Protein AF-A0A6N2ZBF8-F1 (afdb_monomer)

Nearest PDB structures (foldseek):
  4ht1-assembly1_H  TM=4.538E-01  e=2.612E-01  Oryctolagus cuniculus
  5wi9-assembly2_F  TM=4.588E-01  e=2.916E-01  Homo sapiens
  6qna-assembly3_C  TM=4.205E-01  e=1.983E-01  Bos taurus
  5l6y-assembly1_H  TM=3.831E-01  e=2.095E-01  Homo sapiens
  7k0x-assembly1_C  TM=3.767E-01  e=7.443E-01  Monodelphis domestica

Mean predicted aligned error: 13.23 Å

Sequence (275 aa):
MNKKTVLFALLVTLFLFVILNYKDNKNYKFVQQVNSERLLEAREAKNTIYESIELPSCNMSQEEMYSLFITKDNMNIARNYYNYDNNVVLKNDAIEDINLLFNALKFGYGGYEIFGGDEVFTKVKNNILKEINSHDNLLVKDLENILISNLSFIKDNHFRINENPVFKEKYTYYYNNDHPIIKDGQEYYMNLESKKYKIESINKDKDIGNYIHYTLNKNGLLSYELGILSLENKQLEVLISNNDHKKTISINLEQSNNTVKNASIKEQYWLYKTK

Organism: NCBI:txid29363

pLDDT: mean 81.5, std 16.42, range [27.58, 98.56]

Secondary structure (DSSP, 8-state):
--HHHHHHHHHHHHHHHHHHHTT--HHHHHHHHHHHHHHHHHHHHHHHHHTT---------HHHHHHTSPPHHHHHHHHS----TTPEEPHHHHHHHHHHHHHHHHHH-TTTTTTTHHHHHHHHHHHHHHHHHH-SSEEHHHHHHHHHHHTTT---TT-EETTEES-----EEEEEEEEEEEEETTEEEEEETTEEEEEEEETTBS-GGGGEEEEE-TTS-EEEEEEEEESS--EEEEEEEETTEEEEEEEEPEEP-S----S---S--------

Foldseek 3Di:
DDPVVVVVVVVVVVVVVCVVVVPPPVLVVVVVVVVVVVVVVCVVVCCVPVVQDDQDDPPDDPVLVVVLDQDPVNVVVLVPDDPQQAPWDDLVNLLVVLVSVLVCCNNPPPCQVVLPHPVLSVVLSVQLNVQSVPDPTAGPNNSLVSCLVSVLSPCDQVDDDSNHGSNPQDWFKWWDQVWFWDDDPPWIWTADPNDIWTWCDKPNHRPCVQQWDWDQHPVRGITITGMHTDSDFDWIFTWIDDPHDIDTDTHGIDTDDPDPPPPDPPDDDPDDPDD

Solvent-accessible surface area (backbone atoms only — not comparable to full-atom values): 16445 Å² total; per-residue (Å²): 132,59,69,69,59,55,54,52,53,52,52,52,50,52,50,48,52,49,59,67,61,66,66,75,50,63,61,59,59,47,51,52,48,53,53,52,52,52,51,48,53,51,48,55,52,45,54,63,53,56,76,69,53,77,78,77,83,80,84,68,50,73,66,64,54,52,71,66,51,83,45,74,65,57,52,54,54,68,68,58,82,68,94,51,51,86,40,76,49,56,67,67,59,53,53,51,51,53,53,52,49,54,50,43,37,71,79,67,38,91,57,36,63,81,67,49,29,70,70,46,53,52,53,40,50,53,50,48,55,51,54,59,69,71,43,92,77,40,29,45,46,52,54,52,50,51,50,38,63,63,48,42,81,47,87,37,84,81,47,55,59,93,86,42,53,37,30,78,80,64,70,40,51,28,32,33,81,91,54,51,40,45,75,57,90,94,44,43,28,39,67,55,97,95,39,75,26,39,59,65,24,45,71,82,35,67,69,50,68,78,34,52,41,84,41,66,44,100,85,72,43,81,43,34,25,43,34,44,79,32,80,59,94,50,69,44,42,36,34,32,34,47,92,92,50,72,49,74,45,80,44,70,44,45,75,62,68,95,57,84,74,76,82,70,85,70,84,85,80,96,75,83,84,88,127

Radius of gyration: 28.98 Å; Cα contacts (8 Å, |Δi|>4): 286; chains: 1; bounding box: 86×52×69 Å

Structure (mmCIF, N/CA/C/O backbone):
data_AF-A0A6N2ZBF8-F1
#
_entry.id   AF-A0A6N2ZBF8-F1
#
loop_
_atom_site.group_PDB
_atom_site.id
_atom_site.type_symbol
_atom_site.label_atom_id
_atom_site.label_alt_id
_atom_site.label_comp_id
_atom_site.label_asym_id
_atom_site.label_entity_id
_atom_site.label_seq_id
_atom_site.pdbx_PDB_ins_code
_atom_site.Cartn_x
_atom_site.Cartn_y
_atom_site.Cartn_z
_atom_site.occupancy
_atom_site.B_iso_or_equiv
_atom_site.auth_seq_id
_atom_site.auth_comp_id
_atom_site.auth_asym_id
_atom_site.auth_atom_id
_atom_site.pdbx_PDB_model_num
ATOM 1 N N . MET A 1 1 ? -58.693 -37.134 29.411 1.00 59.62 1 MET A N 1
ATOM 2 C CA . MET A 1 1 ? -57.239 -36.926 29.215 1.00 59.62 1 MET A CA 1
ATOM 3 C C . MET A 1 1 ? -56.562 -36.950 30.582 1.00 59.62 1 MET A C 1
ATOM 5 O O . MET A 1 1 ? -57.030 -36.257 31.477 1.00 59.62 1 MET A O 1
ATOM 9 N N . ASN A 1 2 ? -55.558 -37.804 30.798 1.00 82.12 2 ASN A N 1
ATOM 10 C CA . ASN A 1 2 ? -54.930 -37.977 32.115 1.00 82.12 2 ASN A CA 1
ATOM 11 C C . ASN A 1 2 ? -54.130 -36.710 32.487 1.00 82.12 2 ASN A C 1
ATOM 13 O O . ASN A 1 2 ? -53.373 -36.206 31.659 1.00 82.12 2 ASN A O 1
ATOM 17 N N . LYS A 1 3 ? -54.287 -36.184 33.714 1.00 75.12 3 LYS A N 1
ATOM 18 C CA . LYS A 1 3 ? -53.625 -34.942 34.176 1.00 75.12 3 LYS A CA 1
ATOM 19 C C . LYS A 1 3 ? -52.104 -34.974 33.977 1.00 75.12 3 LYS A C 1
ATOM 21 O O . LYS A 1 3 ? -51.513 -33.952 33.645 1.00 75.12 3 LYS A O 1
ATOM 26 N N . LYS A 1 4 ? -51.481 -36.154 34.100 1.00 76.75 4 LYS A N 1
ATOM 27 C CA . LYS A 1 4 ? -50.043 -36.343 33.838 1.00 76.75 4 LYS A CA 1
ATOM 28 C C . LYS A 1 4 ? -49.671 -36.113 32.368 1.00 76.75 4 LYS A C 1
ATOM 30 O O . LYS A 1 4 ? -48.634 -35.528 32.088 1.00 76.75 4 LYS A O 1
ATOM 35 N N . THR A 1 5 ? -50.535 -36.515 31.438 1.00 79.75 5 THR A N 1
ATOM 36 C CA . THR A 1 5 ? -50.332 -36.330 29.993 1.00 79.75 5 THR A CA 1
ATOM 37 C C . THR A 1 5 ? -50.466 -34.860 29.593 1.00 79.75 5 THR A C 1
ATOM 39 O O . THR A 1 5 ? -49.704 -34.384 28.760 1.00 79.75 5 THR A O 1
ATOM 42 N N . VAL A 1 6 ? -51.382 -34.121 30.230 1.00 84.06 6 VAL A N 1
ATOM 43 C CA . VAL A 1 6 ? -51.545 -32.671 30.013 1.00 84.06 6 VAL A CA 1
ATOM 44 C C . VAL A 1 6 ? -50.328 -31.895 30.521 1.00 84.06 6 VAL A C 1
ATOM 46 O O . VAL A 1 6 ? -49.819 -31.023 29.822 1.00 84.06 6 VAL A O 1
ATOM 49 N N . LEU A 1 7 ? -49.823 -32.243 31.709 1.00 85.06 7 LEU A N 1
ATOM 50 C CA . LEU A 1 7 ? -48.641 -31.603 32.292 1.00 85.06 7 LEU A CA 1
ATOM 51 C C . LEU A 1 7 ? -47.373 -31.873 31.468 1.00 85.06 7 LEU A C 1
ATOM 53 O O . LEU A 1 7 ? -46.577 -30.965 31.244 1.00 85.06 7 LEU A O 1
ATOM 57 N N . PHE A 1 8 ? -47.206 -33.104 30.979 1.00 85.56 8 PHE A N 1
ATOM 58 C CA . PHE A 1 8 ? -46.091 -33.460 30.103 1.00 85.56 8 PHE A CA 1
ATOM 59 C C . PHE A 1 8 ? -46.145 -32.692 28.776 1.00 85.56 8 PHE A C 1
ATOM 61 O O . PHE A 1 8 ? -45.137 -32.134 28.352 1.00 85.56 8 PHE A O 1
ATOM 68 N N . ALA A 1 9 ? -47.327 -32.590 28.158 1.00 86.69 9 ALA A N 1
ATOM 69 C CA . ALA A 1 9 ? -47.504 -31.821 26.929 1.00 86.69 9 ALA A CA 1
ATOM 70 C C . ALA A 1 9 ? -47.163 -30.332 27.119 1.00 86.69 9 ALA A C 1
ATOM 72 O O . ALA A 1 9 ? -46.501 -29.764 26.257 1.00 86.69 9 ALA A O 1
ATOM 73 N N . LEU A 1 10 ? -47.547 -29.731 28.255 1.00 88.12 10 LEU A N 1
ATOM 74 C CA . LEU A 1 10 ? -47.213 -28.343 28.607 1.00 88.12 10 LEU A CA 1
ATOM 75 C C . LEU A 1 10 ? -45.710 -28.116 28.813 1.00 88.12 10 LEU A C 1
ATOM 77 O O . LEU A 1 10 ? -45.176 -27.096 28.384 1.00 88.12 10 LEU A O 1
ATOM 81 N N . LEU A 1 11 ? -45.014 -29.059 29.450 1.00 87.81 11 LEU A N 1
ATOM 82 C CA . LEU A 1 11 ? -43.562 -28.974 29.625 1.00 87.81 11 LEU A CA 1
ATOM 83 C C . LEU A 1 11 ? -42.825 -29.079 28.287 1.00 87.81 11 LEU A C 1
ATOM 85 O O . LEU A 1 11 ? -41.878 -28.332 28.052 1.00 87.81 11 LEU A O 1
ATOM 89 N N . VAL A 1 12 ? -43.281 -29.958 27.392 1.00 87.56 12 VAL A N 1
ATOM 90 C CA . VAL A 1 12 ? -42.693 -30.117 26.055 1.00 87.56 12 VAL A CA 1
ATOM 91 C C . VAL A 1 12 ? -42.930 -28.877 25.192 1.00 87.56 12 VAL A C 1
ATOM 93 O O . VAL A 1 12 ? -41.997 -28.427 24.530 1.00 87.56 12 VAL A O 1
ATOM 96 N N . THR A 1 13 ? -44.122 -28.271 25.217 1.00 86.06 13 THR A N 1
ATOM 97 C CA . THR A 1 13 ? -44.368 -27.013 24.491 1.00 86.06 13 THR A CA 1
ATOM 98 C C . THR A 1 13 ? -43.584 -25.845 25.067 1.00 86.06 13 THR A C 1
ATOM 100 O O . THR A 1 13 ? -43.049 -25.061 24.289 1.00 86.06 13 THR A O 1
ATOM 103 N N . LEU A 1 14 ? -43.442 -25.741 26.392 1.00 84.69 14 LEU A N 1
ATOM 104 C CA . LEU A 1 14 ? -42.604 -24.711 27.012 1.00 84.69 14 LEU A CA 1
ATOM 105 C C . LEU A 1 14 ? -41.127 -24.891 26.628 1.00 84.69 14 LEU A C 1
ATOM 107 O O . LEU A 1 14 ? -40.458 -23.926 26.272 1.00 84.69 14 LEU A O 1
ATOM 111 N N . PHE A 1 15 ? -40.630 -26.128 26.632 1.00 80.19 15 PHE A N 1
ATOM 112 C CA . PHE A 1 15 ? -39.262 -26.451 26.231 1.00 80.19 15 PHE A CA 1
ATOM 113 C C . PHE A 1 15 ? -39.010 -26.165 24.744 1.00 80.19 15 PHE A C 1
ATOM 115 O O . PHE A 1 15 ? -38.006 -25.547 24.397 1.00 80.19 15 PHE A O 1
ATOM 122 N N . LEU A 1 16 ? -39.949 -26.526 23.864 1.00 76.44 16 LEU A N 1
ATOM 123 C CA . LEU A 1 16 ? -39.892 -26.186 22.440 1.00 76.44 16 LEU A CA 1
ATOM 124 C C . LEU A 1 16 ? -39.961 -24.674 22.215 1.00 76.44 16 LEU A C 1
ATOM 126 O O . LEU A 1 16 ? -39.216 -24.155 21.394 1.00 76.44 16 LEU A O 1
ATOM 130 N N . PHE A 1 17 ? -40.794 -23.951 22.965 1.00 76.38 17 PHE A N 1
ATOM 131 C CA . PHE A 1 17 ? -40.867 -22.493 22.898 1.00 76.38 17 PHE A CA 1
ATOM 132 C C . PHE A 1 17 ? -39.548 -21.842 23.334 1.00 76.38 17 PHE A C 1
ATOM 134 O O . PHE A 1 17 ? -39.095 -20.896 22.695 1.00 76.38 17 PHE A O 1
ATOM 141 N N . VAL A 1 18 ? -38.884 -22.374 24.364 1.00 69.69 18 VAL A N 1
ATOM 142 C CA . VAL A 1 18 ? -37.547 -21.923 24.777 1.00 69.69 18 VAL A CA 1
ATOM 143 C C . VAL A 1 18 ? -36.507 -22.226 23.697 1.00 69.69 18 VAL A C 1
ATOM 145 O O . VAL A 1 18 ? -35.764 -21.324 23.336 1.00 69.69 18 VAL A O 1
ATOM 148 N N . ILE A 1 19 ? -36.484 -23.430 23.114 1.00 64.44 19 ILE A N 1
ATOM 149 C CA . ILE A 1 19 ? -35.547 -23.790 22.029 1.00 64.44 19 ILE A CA 1
ATOM 150 C C . ILE A 1 19 ? -35.757 -22.918 20.786 1.00 64.44 19 ILE A C 1
ATOM 152 O O . ILE A 1 19 ? -34.788 -22.463 20.177 1.00 64.44 19 ILE A O 1
ATOM 156 N N . LEU A 1 20 ? -37.012 -22.672 20.407 1.00 58.00 20 LEU A N 1
ATOM 157 C CA . LEU A 1 20 ? -37.353 -21.871 19.233 1.00 58.00 20 LEU A CA 1
ATOM 158 C C . LEU A 1 20 ? -37.009 -20.388 19.438 1.00 58.00 20 LEU A C 1
ATOM 160 O O . LEU A 1 20 ? -36.537 -19.750 18.500 1.00 58.00 20 LEU A O 1
ATOM 164 N N . ASN A 1 21 ? -37.152 -19.859 20.659 1.00 56.44 21 ASN A N 1
ATOM 165 C CA . ASN A 1 21 ? -36.744 -18.490 20.999 1.00 56.44 21 ASN A CA 1
ATOM 166 C C . ASN A 1 21 ? -35.250 -18.350 21.341 1.00 56.44 21 ASN A C 1
ATOM 168 O O . ASN A 1 21 ? -34.714 -17.246 21.294 1.00 56.44 21 ASN A O 1
ATOM 172 N N . TYR A 1 22 ? -34.539 -19.446 21.622 1.00 54.94 22 TYR A N 1
ATOM 173 C CA . TYR A 1 22 ? -33.091 -19.437 21.873 1.00 54.94 22 TYR A CA 1
ATOM 174 C C . TYR A 1 22 ? -32.267 -19.115 20.613 1.00 54.94 22 TYR A C 1
ATOM 176 O O . TYR A 1 22 ? -31.051 -18.947 20.670 1.00 54.94 22 TYR A O 1
ATOM 184 N N . LYS A 1 23 ? -32.921 -18.993 19.453 1.00 50.16 23 LYS A N 1
ATOM 185 C CA . LYS A 1 23 ? -32.281 -18.711 18.169 1.00 50.16 23 LYS A CA 1
ATOM 186 C C . LYS A 1 23 ? -32.226 -17.224 17.809 1.00 50.16 23 LYS A C 1
ATOM 188 O O . LYS A 1 23 ? -32.074 -16.902 16.634 1.00 50.16 23 LYS A O 1
ATOM 193 N N . ASP A 1 24 ? -32.269 -16.315 18.785 1.00 54.50 24 ASP A N 1
ATOM 194 C CA . ASP A 1 24 ? -31.787 -14.945 18.569 1.00 54.50 24 ASP A CA 1
ATOM 195 C C . ASP A 1 24 ? -30.253 -14.931 18.647 1.00 54.50 24 ASP A C 1
ATOM 197 O O . ASP A 1 24 ? -29.634 -14.503 19.624 1.00 54.50 24 ASP A O 1
ATOM 201 N N . ASN A 1 25 ? -29.615 -15.517 17.630 1.00 62.16 25 ASN A N 1
ATOM 202 C CA . ASN A 1 25 ? -28.165 -15.579 17.562 1.00 62.16 25 ASN A CA 1
ATOM 203 C C . ASN A 1 25 ? -27.648 -14.176 17.229 1.00 62.16 25 ASN A C 1
ATOM 205 O O . ASN A 1 25 ? -27.531 -13.812 16.059 1.00 62.16 25 ASN A O 1
ATOM 209 N N . LYS A 1 26 ? -27.352 -13.379 18.262 1.00 64.06 26 LYS A N 1
ATOM 210 C CA . LYS A 1 26 ? -26.789 -12.024 18.133 1.00 64.06 26 LYS A CA 1
ATOM 211 C C . LYS A 1 26 ? -25.606 -11.970 17.158 1.00 64.06 26 LYS A C 1
ATOM 213 O O . LYS A 1 26 ? -25.475 -10.990 16.434 1.00 64.06 26 LYS A O 1
ATOM 218 N N . ASN A 1 27 ? -24.819 -13.045 17.052 1.00 67.44 27 ASN A N 1
ATOM 219 C CA . ASN A 1 27 ? -23.725 -13.132 16.083 1.00 67.44 27 ASN A CA 1
ATOM 220 C C . ASN A 1 27 ? -24.209 -13.176 14.632 1.00 67.44 27 ASN A C 1
ATOM 222 O O . ASN A 1 27 ? -23.569 -12.594 13.771 1.00 67.44 27 ASN A O 1
ATOM 226 N N . TYR A 1 28 ? -25.335 -13.832 14.340 1.00 71.50 28 TYR A N 1
ATOM 227 C CA . TYR A 1 28 ? -25.893 -13.869 12.987 1.00 71.50 28 TYR A CA 1
ATOM 228 C C . TYR A 1 28 ? -26.347 -12.480 12.532 1.00 71.50 28 TYR A C 1
ATOM 230 O O . TYR A 1 28 ? -25.991 -12.048 11.438 1.00 71.50 28 TYR A O 1
ATOM 238 N N . LYS A 1 29 ? -27.076 -11.759 13.397 1.00 75.62 29 LYS A N 1
ATOM 239 C CA . LYS A 1 29 ? -27.465 -10.362 13.144 1.00 75.62 29 LYS A CA 1
ATOM 240 C C . LYS A 1 29 ? -26.234 -9.477 12.953 1.00 75.62 29 LYS A C 1
ATOM 242 O O . LYS A 1 29 ? -26.197 -8.688 12.016 1.00 75.62 29 LYS A O 1
ATOM 247 N N . PHE A 1 30 ? -25.210 -9.664 13.787 1.00 71.31 30 PHE A N 1
ATOM 248 C CA . PHE A 1 30 ? -23.973 -8.903 13.678 1.00 71.31 30 PHE A CA 1
ATOM 249 C C . PHE A 1 30 ? -23.217 -9.199 12.371 1.00 71.31 30 PHE A C 1
ATOM 251 O O . PHE A 1 30 ? -22.863 -8.274 11.653 1.00 71.31 30 PHE A O 1
ATOM 258 N N . VAL A 1 31 ? -23.065 -10.466 11.975 1.00 78.81 31 VAL A N 1
ATOM 259 C CA . VAL A 1 31 ? -22.452 -10.850 10.687 1.00 78.81 31 VAL A CA 1
ATOM 260 C C . VAL A 1 31 ? -23.220 -10.267 9.498 1.00 78.81 31 VAL A C 1
ATOM 262 O O . VAL A 1 31 ? -22.601 -9.782 8.553 1.00 78.81 31 VAL A O 1
ATOM 265 N N . GLN A 1 32 ? -24.557 -10.286 9.526 1.00 79.31 32 GLN A N 1
ATOM 266 C CA . GLN A 1 32 ? -25.358 -9.649 8.477 1.00 79.31 32 GLN A CA 1
ATOM 267 C C . GLN A 1 32 ? -25.104 -8.141 8.399 1.00 79.31 32 GLN A C 1
ATOM 269 O O . GLN A 1 32 ? -24.917 -7.628 7.297 1.00 79.31 32 GLN A O 1
ATOM 274 N N . GLN A 1 33 ? -25.056 -7.457 9.546 1.00 80.06 33 GLN A N 1
ATOM 275 C CA . GLN A 1 33 ? -24.740 -6.034 9.610 1.00 80.06 33 GLN A CA 1
ATOM 276 C C . GLN A 1 33 ? -23.365 -5.755 8.995 1.00 80.06 33 GLN A C 1
ATOM 278 O O . GLN A 1 33 ? -23.275 -4.952 8.070 1.00 80.06 33 GLN A O 1
ATOM 283 N N . VAL A 1 34 ? -22.323 -6.477 9.418 1.00 80.50 34 VAL A N 1
ATOM 284 C CA . VAL A 1 34 ? -20.962 -6.311 8.882 1.00 80.50 34 VAL A CA 1
ATOM 285 C C . VAL A 1 34 ? -20.916 -6.550 7.377 1.00 80.50 34 VAL A C 1
ATOM 287 O O . VAL A 1 34 ? -20.328 -5.762 6.644 1.00 80.50 34 VAL A O 1
ATOM 290 N N . ASN A 1 35 ? -21.575 -7.599 6.886 1.00 81.31 35 ASN A N 1
ATOM 291 C CA . ASN A 1 35 ? -21.641 -7.855 5.449 1.00 81.31 35 ASN A CA 1
ATOM 292 C C . ASN A 1 35 ? -22.362 -6.729 4.698 1.00 81.31 35 ASN A C 1
ATOM 294 O O . ASN A 1 35 ? -21.937 -6.366 3.605 1.00 81.31 35 ASN A O 1
ATOM 298 N N . SER A 1 36 ? -23.433 -6.168 5.266 1.00 80.75 36 SER A N 1
ATOM 299 C CA . SER A 1 36 ? -24.164 -5.058 4.650 1.00 80.75 36 SER A CA 1
ATOM 300 C C . SER A 1 36 ? -23.356 -3.756 4.626 1.00 80.75 36 SER A C 1
ATOM 302 O O . SER A 1 36 ? -23.325 -3.105 3.585 1.00 80.75 36 SER A O 1
ATOM 304 N N . GLU A 1 37 ? -22.648 -3.429 5.713 1.00 80.94 37 GLU A N 1
ATOM 305 C CA . GLU A 1 37 ? -21.756 -2.265 5.802 1.00 80.94 37 GLU A CA 1
ATOM 306 C C . GLU A 1 37 ? -20.620 -2.396 4.776 1.00 80.94 37 GLU A C 1
ATOM 308 O O . GLU A 1 37 ? -20.447 -1.517 3.936 1.00 80.94 37 GLU A O 1
ATOM 313 N N . ARG A 1 38 ? -19.945 -3.555 4.720 1.00 80.56 38 ARG A N 1
ATOM 314 C CA . ARG A 1 38 ? -18.877 -3.810 3.735 1.00 80.56 38 ARG A CA 1
ATOM 315 C C . ARG A 1 38 ? -19.370 -3.768 2.291 1.00 80.56 38 ARG A C 1
ATOM 317 O O . ARG A 1 38 ? -18.629 -3.358 1.405 1.00 80.56 38 ARG A O 1
ATOM 324 N N . LEU A 1 39 ? -20.597 -4.219 2.023 1.00 80.19 39 LEU A N 1
ATOM 325 C CA . LEU A 1 39 ? -21.190 -4.130 0.686 1.00 80.19 39 LEU A CA 1
ATOM 326 C C . LEU A 1 39 ? -21.483 -2.683 0.286 1.00 80.19 39 LEU A C 1
ATOM 328 O O . LEU A 1 39 ? -21.349 -2.356 -0.892 1.00 80.19 39 LEU A O 1
ATOM 332 N N . LEU A 1 40 ? -21.898 -1.839 1.233 1.00 79.12 40 LEU A N 1
ATOM 333 C CA . LEU A 1 40 ? -22.120 -0.417 0.994 1.00 79.12 40 LEU A CA 1
ATOM 334 C C . LEU A 1 40 ? -20.789 0.297 0.737 1.00 79.12 40 LEU A C 1
ATOM 336 O O . LEU A 1 40 ? -20.642 0.900 -0.321 1.00 79.12 40 LEU A O 1
ATOM 340 N N . GLU A 1 41 ? -19.801 0.111 1.616 1.00 77.50 41 GLU A N 1
ATOM 341 C CA . GLU A 1 41 ? -18.439 0.641 1.452 1.00 77.50 41 GLU A CA 1
ATOM 342 C C . GLU A 1 41 ? -17.831 0.210 0.113 1.00 77.50 41 GLU A C 1
ATOM 344 O O . GLU A 1 41 ? -17.311 1.029 -0.641 1.00 77.50 41 GLU A O 1
ATOM 349 N N . ALA A 1 42 ? -17.950 -1.075 -0.240 1.00 72.56 42 ALA A N 1
ATOM 350 C CA . ALA A 1 42 ? -17.456 -1.584 -1.513 1.00 72.56 42 ALA A CA 1
ATOM 351 C C . ALA A 1 42 ? -18.182 -0.962 -2.713 1.00 72.56 42 ALA A C 1
ATOM 353 O O . ALA A 1 42 ? -17.555 -0.762 -3.749 1.00 72.56 42 ALA A O 1
ATOM 354 N N . ARG A 1 43 ? -19.484 -0.659 -2.612 1.00 71.31 43 ARG A N 1
ATOM 355 C CA . ARG A 1 43 ? -20.229 0.034 -3.678 1.00 71.31 43 ARG A CA 1
ATOM 356 C C . ARG A 1 43 ? -19.808 1.492 -3.805 1.00 71.31 43 ARG A C 1
ATOM 358 O O . ARG A 1 43 ? -19.590 1.940 -4.922 1.00 71.31 43 ARG A O 1
ATOM 365 N N . GLU A 1 44 ? -19.668 2.205 -2.695 1.00 73.62 44 GLU A N 1
ATOM 366 C CA . GLU A 1 44 ? -19.230 3.606 -2.679 1.00 73.62 44 GLU A CA 1
ATOM 367 C C . GLU A 1 44 ? -17.801 3.748 -3.220 1.00 73.62 44 GLU A C 1
ATOM 369 O O . GLU A 1 44 ? -17.546 4.556 -4.118 1.00 73.62 44 GLU A O 1
ATOM 374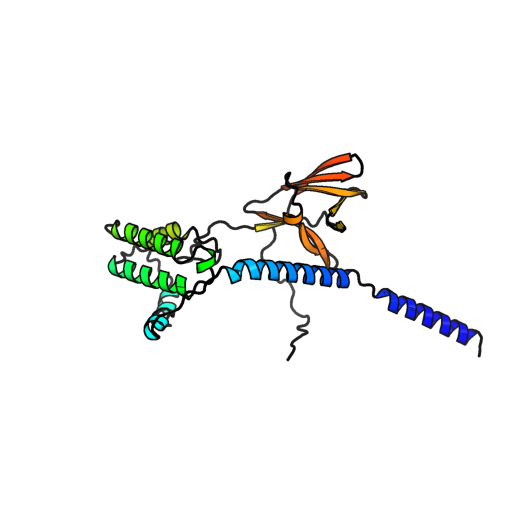 N N . ALA A 1 45 ? -16.885 2.888 -2.765 1.00 65.00 45 ALA A N 1
ATOM 375 C CA . ALA A 1 45 ? -15.525 2.811 -3.289 1.00 65.00 45 ALA A CA 1
ATOM 376 C C . ALA A 1 45 ? -15.502 2.419 -4.774 1.00 65.00 45 ALA A C 1
ATOM 378 O O . ALA A 1 45 ? -14.773 3.021 -5.561 1.00 65.00 45 ALA A O 1
ATOM 379 N N . LYS A 1 46 ? -16.324 1.440 -5.183 1.00 59.41 46 LYS A N 1
ATOM 380 C CA . LYS A 1 46 ? -16.432 1.022 -6.586 1.00 59.41 46 LYS A CA 1
ATOM 381 C C . LYS A 1 46 ? -16.905 2.168 -7.476 1.00 59.41 46 LYS A C 1
ATOM 383 O O . LYS A 1 46 ? -16.307 2.364 -8.526 1.00 59.41 46 LYS A O 1
ATOM 388 N N . ASN A 1 47 ? -17.931 2.908 -7.067 1.00 59.41 47 ASN A N 1
ATOM 389 C CA . ASN A 1 47 ? -18.443 4.032 -7.847 1.00 59.41 47 ASN A CA 1
ATOM 390 C C . ASN A 1 47 ? -17.385 5.135 -7.970 1.00 59.41 47 ASN A C 1
ATOM 392 O O . ASN A 1 47 ? -17.162 5.640 -9.057 1.00 59.41 47 ASN A O 1
ATOM 396 N N . THR A 1 48 ? -16.648 5.427 -6.896 1.00 61.47 48 THR A N 1
ATOM 397 C CA . THR A 1 48 ? -15.625 6.486 -6.914 1.00 61.47 48 THR A CA 1
ATOM 398 C C . THR A 1 48 ? -14.426 6.126 -7.799 1.00 61.47 48 THR A C 1
ATOM 400 O O . THR A 1 48 ? -13.934 6.976 -8.529 1.00 61.47 48 THR A O 1
ATOM 403 N N . ILE A 1 49 ? -13.955 4.873 -7.753 1.00 60.22 49 ILE A N 1
ATOM 404 C CA . ILE A 1 49 ? -12.739 4.436 -8.459 1.00 60.22 49 ILE A CA 1
ATOM 405 C C . ILE A 1 49 ? -13.030 4.068 -9.921 1.00 60.22 49 ILE A C 1
ATOM 407 O O . ILE A 1 49 ? -12.298 4.484 -10.813 1.00 60.22 49 ILE A O 1
ATOM 411 N N . TYR A 1 50 ? -14.083 3.293 -10.203 1.00 56.97 50 TYR A N 1
ATOM 412 C CA . TYR A 1 50 ? -14.339 2.815 -11.569 1.00 56.97 50 TYR A CA 1
ATOM 413 C C . TYR A 1 50 ? -14.949 3.880 -12.478 1.00 56.97 50 TYR A C 1
ATOM 415 O O . TYR A 1 50 ? -14.700 3.827 -13.677 1.00 56.97 50 TYR A O 1
ATOM 423 N N . GLU A 1 51 ? -15.718 4.837 -11.948 1.00 59.75 51 GLU A N 1
ATOM 424 C CA . GLU A 1 51 ? -16.244 5.936 -12.773 1.00 59.75 51 GLU A CA 1
ATOM 425 C C . GLU A 1 51 ? -15.132 6.899 -13.218 1.00 59.75 51 GLU A C 1
ATOM 427 O O . GLU A 1 51 ? -15.289 7.569 -14.233 1.00 59.75 51 GLU A O 1
ATOM 432 N N . SER A 1 52 ? -13.996 6.932 -12.508 1.00 61.88 52 SER A N 1
ATOM 433 C CA . SER A 1 52 ? -12.827 7.743 -12.875 1.00 61.88 52 SER A CA 1
ATOM 434 C C . SER A 1 52 ? -11.794 7.028 -13.753 1.00 61.88 52 SER A C 1
ATOM 436 O O . SER A 1 52 ? -10.915 7.689 -14.297 1.00 61.88 52 SER A O 1
ATOM 438 N N . ILE A 1 53 ? -11.853 5.696 -13.868 1.00 64.94 53 ILE A N 1
ATOM 439 C CA . ILE A 1 53 ? -10.881 4.916 -14.646 1.00 64.94 53 ILE A CA 1
ATOM 440 C C . ILE A 1 53 ? -11.401 4.771 -16.076 1.00 64.94 53 ILE A C 1
ATOM 442 O O . ILE A 1 53 ? -12.217 3.898 -16.380 1.00 64.94 53 ILE A O 1
ATOM 446 N N . GLU A 1 54 ? -10.896 5.609 -16.976 1.00 64.44 54 GLU A N 1
ATOM 447 C CA . GLU A 1 54 ? -11.018 5.369 -18.410 1.00 64.44 54 GLU A CA 1
ATOM 448 C C . GLU A 1 54 ? -9.980 4.319 -18.814 1.00 64.44 54 GLU A C 1
ATOM 450 O O . GLU A 1 54 ? -8.778 4.571 -18.795 1.00 64.44 54 GLU A O 1
ATOM 455 N N . LEU A 1 55 ? -10.432 3.108 -19.158 1.00 65.38 55 LEU A N 1
ATOM 456 C CA . LEU A 1 55 ? -9.517 2.097 -19.686 1.00 65.38 55 LEU A CA 1
ATOM 457 C C . LEU A 1 55 ? -8.937 2.602 -21.014 1.00 65.38 55 LEU A C 1
ATOM 459 O O . LEU A 1 55 ? -9.713 2.927 -21.921 1.00 65.38 55 LEU A O 1
ATOM 463 N N . PRO A 1 56 ? -7.603 2.631 -21.175 1.00 64.94 56 PRO A N 1
ATOM 464 C CA . PRO A 1 56 ? -7.005 3.099 -22.410 1.00 64.94 56 PRO A CA 1
ATOM 465 C C . PRO A 1 56 ? -7.458 2.214 -23.572 1.00 64.94 56 PRO A C 1
ATOM 467 O O . PRO A 1 56 ? -7.385 0.983 -23.511 1.00 64.94 56 PRO A O 1
ATOM 470 N N . SER A 1 57 ? -7.905 2.838 -24.664 1.00 69.69 57 SER A N 1
ATOM 471 C CA . SER A 1 57 ? -8.189 2.113 -25.900 1.00 69.69 57 SER A CA 1
ATOM 472 C C . SER A 1 57 ? -6.893 1.480 -26.411 1.00 69.69 57 SER A C 1
ATOM 474 O O . SER A 1 57 ? -5.944 2.186 -26.765 1.00 69.69 57 SER A O 1
ATOM 476 N N . CYS A 1 58 ? -6.839 0.151 -26.444 1.00 69.19 58 CYS A N 1
ATOM 477 C CA . CYS A 1 58 ? -5.698 -0.571 -26.985 1.00 69.19 58 CYS A CA 1
ATOM 478 C C . CYS A 1 58 ? -5.792 -0.599 -28.518 1.00 69.19 58 CYS A C 1
ATOM 480 O O . CYS A 1 58 ? -6.559 -1.374 -29.082 1.00 69.19 58 CYS A O 1
ATOM 482 N N . ASN A 1 59 ? -5.013 0.256 -29.184 1.00 76.44 59 ASN A N 1
ATOM 483 C CA . ASN A 1 59 ? -4.884 0.286 -30.651 1.00 76.44 59 ASN A CA 1
ATOM 484 C C . ASN A 1 59 ? -3.707 -0.568 -31.153 1.00 76.44 59 ASN A C 1
ATOM 486 O O . ASN A 1 59 ? -3.260 -0.411 -32.287 1.00 76.44 59 ASN A O 1
ATOM 490 N N . MET A 1 60 ? -3.176 -1.425 -30.285 1.00 79.31 60 MET A N 1
ATOM 491 C CA . MET A 1 60 ? -2.027 -2.270 -30.560 1.00 79.31 60 MET A CA 1
ATOM 492 C C . MET A 1 60 ? -2.422 -3.405 -31.511 1.00 79.31 60 MET A C 1
ATOM 494 O O . MET A 1 60 ? -3.473 -4.030 -31.350 1.00 79.31 60 MET A O 1
ATOM 498 N N . SER A 1 61 ? -1.582 -3.682 -32.504 1.00 81.19 61 SER A N 1
ATOM 499 C CA . SER A 1 61 ? -1.736 -4.859 -33.354 1.00 81.19 61 SER A CA 1
ATOM 500 C C . SER A 1 61 ? -1.561 -6.144 -32.541 1.00 81.19 61 SER A C 1
ATOM 502 O O . SER A 1 61 ? -0.975 -6.165 -31.458 1.00 81.19 61 SER A O 1
ATOM 504 N N . GLN A 1 62 ? -2.051 -7.259 -33.078 1.00 77.12 62 GLN A N 1
ATOM 505 C CA . GLN A 1 62 ? -1.909 -8.556 -32.423 1.00 77.12 62 GLN A CA 1
ATOM 506 C C . GLN A 1 62 ? -0.431 -8.950 -32.226 1.00 77.12 62 GLN A C 1
ATOM 508 O O . GLN A 1 62 ? -0.098 -9.574 -31.224 1.00 77.12 62 GLN A O 1
ATOM 513 N N . GLU A 1 63 ? 0.452 -8.563 -33.148 1.00 77.50 63 GLU A N 1
ATOM 514 C CA . GLU A 1 63 ? 1.893 -8.821 -33.068 1.00 77.50 63 GLU A CA 1
ATOM 515 C C . GLU A 1 63 ? 2.560 -8.023 -31.940 1.00 77.50 63 GLU A C 1
ATOM 517 O O . GLU A 1 63 ? 3.284 -8.591 -31.125 1.00 77.50 63 GLU A O 1
ATOM 522 N N . GLU A 1 64 ? 2.244 -6.734 -31.827 1.00 76.88 64 GLU A N 1
ATOM 523 C CA . GLU A 1 64 ? 2.717 -5.889 -30.727 1.00 76.88 64 GLU A CA 1
ATOM 524 C C . GLU A 1 64 ? 2.150 -6.347 -29.373 1.00 76.88 64 GLU A C 1
ATOM 526 O O . GLU A 1 64 ? 2.844 -6.322 -28.363 1.00 76.88 64 GLU A O 1
ATOM 531 N N . MET A 1 65 ? 0.908 -6.836 -29.331 1.00 76.62 65 MET A N 1
ATOM 532 C CA . MET A 1 65 ? 0.364 -7.438 -28.114 1.00 76.62 65 MET A CA 1
ATOM 533 C C . MET A 1 65 ? 1.122 -8.723 -27.760 1.00 76.62 65 MET A C 1
ATOM 535 O O . MET A 1 65 ? 1.364 -8.994 -26.584 1.00 76.62 65 MET A O 1
ATOM 539 N N . TYR A 1 66 ? 1.517 -9.516 -28.763 1.00 75.19 66 TYR A N 1
ATOM 540 C CA . TYR A 1 66 ? 2.280 -10.733 -28.524 1.00 75.19 66 TYR A CA 1
ATOM 541 C C . TYR A 1 66 ? 3.693 -10.475 -28.005 1.00 75.19 66 TYR A C 1
ATOM 543 O O . TYR A 1 66 ? 4.171 -11.265 -27.190 1.00 75.19 66 TYR A O 1
ATOM 551 N N . SER A 1 67 ? 4.333 -9.375 -28.409 1.00 74.31 67 SER A N 1
ATOM 552 C CA . SER A 1 67 ? 5.664 -9.008 -27.912 1.00 74.31 67 SER A CA 1
ATOM 553 C C . SER A 1 67 ? 5.671 -8.618 -26.428 1.00 74.31 67 SER A C 1
ATOM 555 O O . SER A 1 67 ? 6.711 -8.715 -25.780 1.00 74.31 67 SER A O 1
ATOM 557 N N . LEU A 1 68 ? 4.516 -8.254 -25.857 1.00 74.31 68 LEU A N 1
ATOM 558 C CA . LEU A 1 68 ? 4.366 -8.007 -24.419 1.00 74.31 68 LEU A CA 1
ATOM 559 C C . LEU A 1 68 ? 4.297 -9.291 -23.579 1.00 74.31 68 LEU A C 1
ATOM 561 O O . LEU A 1 68 ? 4.484 -9.230 -22.361 1.00 74.31 68 LEU A O 1
ATOM 565 N N . PHE A 1 69 ? 4.016 -10.455 -24.176 1.00 73.00 69 PHE A N 1
ATOM 566 C CA . PHE A 1 69 ? 4.003 -11.702 -23.415 1.00 73.00 69 PHE A CA 1
ATOM 567 C C . PHE A 1 69 ? 5.422 -12.211 -23.182 1.00 73.00 69 PHE A C 1
ATOM 569 O O . PHE A 1 69 ? 6.214 -12.388 -24.104 1.00 73.00 69 PHE A O 1
ATOM 576 N N . ILE A 1 70 ? 5.708 -12.543 -21.924 1.00 67.44 70 ILE A N 1
ATOM 577 C CA . ILE A 1 70 ? 6.948 -13.212 -21.543 1.00 67.44 70 ILE A CA 1
ATOM 578 C C . ILE A 1 70 ? 6.987 -14.581 -22.231 1.00 67.44 70 ILE A C 1
ATOM 580 O O . ILE A 1 70 ? 6.158 -15.454 -21.957 1.00 67.44 70 ILE A O 1
ATOM 584 N N . THR A 1 71 ? 7.959 -14.785 -23.120 1.00 73.19 71 THR A N 1
ATOM 585 C CA . THR A 1 71 ? 8.146 -16.081 -23.773 1.00 73.19 71 THR A CA 1
ATOM 586 C C . THR A 1 71 ? 8.775 -17.089 -22.812 1.00 73.19 71 THR A C 1
ATOM 588 O O . THR A 1 71 ? 9.387 -16.740 -21.797 1.00 73.19 71 THR A O 1
ATOM 591 N N . LYS A 1 72 ? 8.681 -18.377 -23.154 1.00 69.31 72 LYS A N 1
ATOM 592 C CA . LYS A 1 72 ? 9.341 -19.448 -22.396 1.00 69.31 72 LYS A CA 1
ATOM 593 C C . LYS A 1 72 ? 10.853 -19.216 -22.267 1.00 69.31 72 LYS A C 1
ATOM 595 O O . LYS A 1 72 ? 11.424 -19.532 -21.226 1.00 69.31 72 LYS A O 1
ATOM 600 N N . ASP A 1 73 ? 11.483 -18.637 -23.284 1.00 70.38 73 ASP A N 1
ATOM 601 C CA . ASP A 1 73 ? 12.918 -18.356 -23.276 1.00 70.38 73 ASP A CA 1
ATOM 602 C C . ASP A 1 73 ? 13.262 -17.178 -22.359 1.00 70.38 73 ASP A C 1
ATOM 604 O O . ASP A 1 73 ? 14.205 -17.288 -21.575 1.00 70.38 73 ASP A O 1
ATOM 608 N N . ASN A 1 74 ? 12.435 -16.124 -22.328 1.00 70.06 74 ASN A N 1
ATOM 609 C CA . ASN A 1 74 ? 12.566 -15.054 -21.331 1.00 70.06 74 ASN A CA 1
ATOM 610 C C . ASN A 1 74 ? 12.460 -15.609 -19.897 1.00 70.06 74 ASN A C 1
ATOM 612 O O . ASN A 1 74 ? 13.266 -15.256 -19.037 1.00 70.06 74 ASN A O 1
ATOM 616 N N . MET A 1 75 ? 11.519 -16.531 -19.642 1.00 63.62 75 MET A N 1
ATOM 617 C CA . MET A 1 75 ? 11.389 -17.185 -18.330 1.00 63.62 75 MET A CA 1
ATOM 618 C C . MET A 1 75 ? 12.601 -18.058 -17.982 1.00 63.62 75 MET A C 1
ATOM 620 O O . MET A 1 75 ? 13.016 -18.097 -16.825 1.00 63.62 75 MET A O 1
ATOM 624 N N . ASN A 1 76 ? 13.171 -18.769 -18.959 1.00 65.38 76 ASN A N 1
ATOM 625 C CA . ASN A 1 76 ? 14.348 -19.614 -18.749 1.00 65.38 76 ASN A CA 1
ATOM 626 C C . ASN A 1 76 ? 15.600 -18.786 -18.426 1.00 65.38 76 ASN A C 1
ATOM 628 O O . ASN A 1 76 ? 16.375 -19.186 -17.558 1.00 65.38 76 ASN A O 1
ATOM 632 N N . ILE A 1 77 ? 15.777 -17.633 -19.081 1.00 67.00 77 ILE A N 1
ATOM 633 C CA . ILE A 1 77 ? 16.860 -16.685 -18.783 1.00 67.00 77 ILE A CA 1
ATOM 634 C C . ILE A 1 77 ? 16.679 -16.113 -17.372 1.00 67.00 77 ILE A C 1
ATOM 636 O O . ILE A 1 77 ? 17.606 -16.184 -16.571 1.00 67.00 77 ILE A O 1
ATOM 640 N N . ALA A 1 78 ? 15.471 -15.657 -17.024 1.00 64.44 78 ALA A N 1
ATOM 641 C CA . ALA A 1 78 ? 15.171 -15.117 -15.694 1.00 64.44 78 ALA A CA 1
ATOM 642 C C . ALA A 1 78 ? 15.363 -16.142 -14.557 1.00 64.44 78 ALA A C 1
ATOM 644 O O . ALA A 1 78 ? 15.699 -15.782 -13.431 1.00 64.44 78 ALA A O 1
ATOM 645 N N . ARG A 1 79 ? 15.164 -17.438 -14.836 1.00 58.53 79 ARG A N 1
ATOM 646 C CA . ARG A 1 79 ? 15.304 -18.520 -13.847 1.00 58.53 79 ARG A CA 1
ATOM 647 C C . ARG A 1 79 ? 16.762 -18.807 -13.469 1.00 58.53 79 ARG A C 1
ATOM 649 O O . ARG A 1 79 ? 17.009 -19.344 -12.389 1.00 58.53 79 ARG A O 1
ATOM 656 N N . ASN A 1 80 ? 17.715 -18.452 -14.327 1.00 60.22 80 ASN A N 1
ATOM 657 C CA . ASN A 1 80 ? 19.137 -18.590 -14.043 1.00 60.22 80 ASN A CA 1
ATOM 658 C C . ASN A 1 80 ? 19.657 -17.271 -13.461 1.00 60.22 80 ASN A C 1
ATOM 660 O O . ASN A 1 80 ? 20.160 -16.414 -14.182 1.00 60.22 80 ASN A O 1
ATOM 664 N N . TYR A 1 81 ? 19.497 -17.109 -12.146 1.00 57.12 81 TYR A N 1
ATOM 665 C CA . TYR A 1 81 ? 19.904 -15.918 -11.399 1.00 57.12 81 TYR A CA 1
ATOM 666 C C . TYR A 1 81 ? 21.438 -15.804 -11.345 1.00 57.12 81 TYR A C 1
ATOM 668 O O . TYR A 1 81 ? 22.084 -16.206 -10.376 1.00 57.12 81 TYR A O 1
ATOM 676 N N . TYR A 1 82 ? 22.046 -15.309 -12.418 1.00 64.25 82 TYR A N 1
ATOM 677 C CA . TYR A 1 82 ? 23.443 -14.898 -12.426 1.00 64.25 82 TYR A CA 1
ATOM 678 C C . TYR A 1 82 ? 23.536 -13.443 -11.958 1.00 64.25 82 TYR A C 1
ATOM 680 O O . TYR A 1 82 ? 22.689 -12.616 -12.289 1.00 64.25 82 TYR A O 1
ATOM 688 N N . ASN A 1 83 ? 24.575 -13.119 -11.187 1.00 69.38 83 ASN A N 1
ATOM 689 C CA . ASN A 1 83 ? 24.853 -11.731 -10.836 1.00 69.38 83 ASN A CA 1
ATOM 690 C C . ASN A 1 83 ? 25.436 -11.017 -12.067 1.00 69.38 83 ASN A C 1
ATOM 692 O O . ASN A 1 83 ? 26.577 -11.278 -12.452 1.00 69.38 83 ASN A O 1
ATOM 696 N N . TYR A 1 84 ? 24.634 -10.141 -12.668 1.00 78.44 84 TYR A N 1
ATOM 697 C CA . TYR A 1 84 ? 24.993 -9.342 -13.838 1.00 78.44 84 TYR A CA 1
ATOM 698 C C . TYR A 1 84 ? 25.206 -7.863 -13.508 1.00 78.44 84 TYR A C 1
ATOM 700 O O . TYR A 1 84 ? 25.312 -7.063 -14.429 1.00 78.44 84 TYR A O 1
ATOM 708 N N . ASP A 1 85 ? 25.289 -7.485 -12.229 1.00 82.38 85 ASP A N 1
ATOM 709 C CA . ASP A 1 85 ? 25.280 -6.082 -11.787 1.00 82.38 85 ASP A CA 1
ATOM 710 C C . ASP A 1 85 ? 26.334 -5.222 -12.502 1.00 82.38 85 ASP A C 1
ATOM 712 O O . ASP A 1 85 ? 26.070 -4.068 -12.835 1.00 82.38 85 ASP A O 1
ATOM 716 N N . ASN A 1 86 ? 27.504 -5.809 -12.775 1.00 87.81 86 ASN A N 1
ATOM 717 C CA . ASN A 1 86 ? 28.647 -5.149 -13.413 1.00 87.81 86 ASN A CA 1
ATOM 718 C C . ASN A 1 86 ? 28.669 -5.275 -14.946 1.00 87.81 86 ASN A C 1
ATOM 720 O O . ASN A 1 86 ? 29.620 -4.817 -15.581 1.00 87.81 86 ASN A O 1
ATOM 724 N N . ASN A 1 87 ? 27.675 -5.926 -15.554 1.00 90.44 87 ASN A N 1
ATOM 725 C CA . ASN A 1 87 ? 27.594 -6.015 -17.005 1.00 90.44 87 ASN A CA 1
ATOM 726 C C . ASN A 1 87 ? 27.175 -4.667 -17.584 1.00 90.44 87 ASN A C 1
ATOM 728 O O . ASN A 1 87 ? 26.285 -3.999 -17.059 1.00 90.44 87 ASN A O 1
ATOM 732 N N . VAL A 1 88 ? 27.800 -4.300 -18.701 1.00 92.81 88 VAL A N 1
ATOM 733 C CA . VAL A 1 88 ? 27.436 -3.105 -19.461 1.00 92.81 88 VAL A CA 1
ATOM 734 C C . VAL A 1 88 ? 26.207 -3.408 -20.312 1.00 92.81 88 VAL A C 1
ATOM 736 O O . VAL A 1 88 ? 26.178 -4.405 -21.033 1.00 92.81 88 VAL A O 1
ATOM 739 N N . VAL A 1 89 ? 25.216 -2.524 -20.246 1.00 92.50 89 VAL A N 1
ATOM 740 C CA . VAL A 1 89 ? 24.020 -2.528 -21.087 1.00 92.50 89 VAL A CA 1
ATOM 741 C C . VAL A 1 89 ? 24.213 -1.507 -22.204 1.00 92.50 89 VAL A C 1
ATOM 743 O O . VAL A 1 89 ? 24.602 -0.361 -21.958 1.00 92.50 89 VAL A O 1
ATOM 746 N N . LEU A 1 90 ? 23.946 -1.903 -23.449 1.00 94.62 90 LEU A N 1
ATOM 747 C CA . LEU A 1 90 ? 23.970 -0.966 -24.567 1.00 94.62 90 LEU A CA 1
ATOM 748 C C . LEU A 1 90 ? 22.799 0.012 -24.434 1.00 94.62 90 LEU A C 1
ATOM 750 O O . LEU A 1 90 ? 21.670 -0.388 -24.165 1.00 94.62 90 LEU A O 1
ATOM 754 N N . LYS A 1 91 ? 23.049 1.308 -24.656 1.00 94.31 91 LYS A N 1
ATOM 755 C CA . LYS A 1 91 ? 22.011 2.346 -24.513 1.00 94.31 91 LYS A CA 1
ATOM 756 C C . LYS A 1 91 ? 20.776 2.076 -25.369 1.00 94.31 91 LYS A C 1
ATOM 758 O O . LYS A 1 91 ? 19.669 2.319 -24.908 1.00 94.31 91 LYS A O 1
ATOM 763 N N . ASN A 1 92 ? 20.965 1.596 -26.598 1.00 94.44 92 ASN A N 1
ATOM 764 C CA . ASN A 1 92 ? 19.851 1.306 -27.500 1.00 94.44 92 ASN A CA 1
ATOM 765 C C . ASN A 1 92 ? 18.967 0.185 -26.943 1.00 94.44 92 ASN A C 1
ATOM 767 O O . ASN A 1 92 ? 17.755 0.372 -26.879 1.00 94.44 92 ASN A O 1
ATOM 771 N N . ASP A 1 93 ? 19.576 -0.898 -26.456 1.00 93.12 93 ASP A N 1
ATOM 772 C CA . ASP A 1 93 ? 18.868 -2.021 -25.833 1.00 93.12 93 ASP A CA 1
ATOM 773 C C . ASP A 1 93 ? 18.114 -1.551 -24.581 1.00 93.12 93 ASP A C 1
ATOM 775 O O . ASP A 1 93 ? 16.926 -1.814 -24.432 1.00 93.12 93 ASP A O 1
ATOM 779 N N . ALA A 1 94 ? 18.757 -0.740 -23.730 1.00 95.00 94 ALA A N 1
ATOM 780 C CA . ALA A 1 94 ? 18.095 -0.157 -22.563 1.00 95.00 94 ALA A CA 1
ATOM 781 C C . ALA A 1 94 ? 16.884 0.706 -22.961 1.00 95.00 94 ALA A C 1
ATOM 783 O O . ALA A 1 94 ? 15.837 0.635 -22.328 1.00 95.00 94 ALA A O 1
ATOM 784 N N . ILE A 1 95 ? 16.995 1.527 -24.009 1.00 96.06 95 ILE A N 1
ATOM 785 C CA . ILE A 1 95 ? 15.882 2.359 -24.492 1.00 96.06 95 ILE A CA 1
ATOM 786 C C . ILE A 1 95 ? 14.730 1.487 -25.013 1.00 96.06 95 ILE A C 1
ATOM 788 O O . ILE A 1 95 ? 13.566 1.800 -24.748 1.00 96.06 95 ILE A O 1
ATOM 792 N N . GLU A 1 96 ? 15.029 0.412 -25.740 1.00 93.81 96 GLU A N 1
ATOM 793 C CA . GLU A 1 96 ? 14.031 -0.548 -26.219 1.00 93.81 96 GLU A CA 1
ATOM 794 C C . GLU A 1 96 ? 13.314 -1.238 -25.050 1.00 93.81 96 GLU A C 1
ATOM 796 O O . GLU A 1 96 ? 12.081 -1.206 -24.989 1.00 93.81 96 GLU A O 1
ATOM 801 N N . ASP A 1 97 ? 14.066 -1.720 -24.059 1.00 92.56 97 ASP A N 1
ATOM 802 C CA . ASP A 1 97 ? 13.532 -2.336 -22.842 1.00 92.56 97 ASP A CA 1
ATOM 803 C C . ASP A 1 97 ? 12.638 -1.371 -22.050 1.00 92.56 97 ASP A C 1
ATOM 805 O O . ASP A 1 97 ? 11.557 -1.750 -21.594 1.00 92.56 97 ASP A O 1
ATOM 809 N N . ILE A 1 98 ? 13.026 -0.095 -21.920 1.00 96.50 98 ILE A N 1
ATOM 810 C CA . ILE A 1 98 ? 12.187 0.925 -21.273 1.00 96.50 98 ILE A CA 1
ATOM 811 C C . ILE A 1 98 ? 10.895 1.160 -22.061 1.00 96.50 98 ILE A C 1
ATOM 813 O O . ILE A 1 98 ? 9.826 1.310 -21.466 1.00 96.50 98 ILE A O 1
ATOM 817 N N . ASN A 1 99 ? 10.943 1.185 -23.392 1.00 94.56 99 ASN A N 1
ATOM 818 C CA . ASN A 1 99 ? 9.728 1.318 -24.194 1.00 94.56 99 ASN A CA 1
ATOM 819 C C . ASN A 1 99 ? 8.789 0.123 -23.997 1.00 94.56 99 ASN A C 1
ATOM 821 O O . ASN A 1 99 ? 7.590 0.329 -23.785 1.00 94.56 99 ASN A O 1
ATOM 825 N N . LEU A 1 100 ? 9.336 -1.093 -24.007 1.00 90.81 100 LEU A N 1
ATOM 826 C CA . LEU A 1 100 ? 8.586 -2.321 -23.774 1.00 90.81 100 LEU A CA 1
ATOM 827 C C . LEU A 1 100 ? 7.967 -2.345 -22.371 1.00 90.81 100 LEU A C 1
ATOM 829 O O . LEU A 1 100 ? 6.768 -2.591 -22.234 1.00 90.81 100 LEU A O 1
ATOM 833 N N . LEU A 1 101 ? 8.748 -2.010 -21.339 1.00 93.25 101 LEU A N 1
ATOM 834 C CA . LEU A 1 101 ? 8.287 -1.929 -19.954 1.00 93.25 101 LEU A CA 1
ATOM 835 C C . LEU A 1 101 ? 7.096 -0.978 -19.818 1.00 93.25 101 LEU A C 1
ATOM 837 O O . LEU A 1 101 ? 6.078 -1.350 -19.243 1.00 93.25 101 LEU A O 1
ATOM 841 N N . PHE A 1 102 ? 7.181 0.239 -20.357 1.00 95.25 102 PHE A N 1
ATOM 842 C CA . PHE A 1 102 ? 6.092 1.210 -20.222 1.00 95.25 102 PHE A CA 1
ATOM 843 C C . PHE A 1 102 ? 4.834 0.821 -21.008 1.00 95.25 102 PHE A C 1
ATOM 845 O O . PHE A 1 102 ? 3.729 1.129 -20.560 1.00 95.25 102 PHE A O 1
ATOM 852 N N . ASN A 1 103 ? 4.973 0.084 -22.112 1.00 91.31 103 ASN A N 1
ATOM 853 C CA . ASN A 1 103 ? 3.827 -0.522 -22.789 1.00 91.31 103 ASN A CA 1
ATOM 854 C C . ASN A 1 103 ? 3.195 -1.630 -21.929 1.00 91.31 103 ASN A C 1
ATOM 856 O O . ASN A 1 103 ? 1.975 -1.658 -21.764 1.00 91.31 103 ASN A O 1
ATOM 860 N N . ALA A 1 104 ? 4.012 -2.497 -21.323 1.00 89.44 104 ALA A N 1
ATOM 861 C CA . ALA A 1 104 ? 3.535 -3.539 -20.415 1.00 89.44 104 ALA A CA 1
ATOM 862 C C . ALA A 1 104 ? 2.837 -2.948 -19.179 1.00 89.44 104 ALA A C 1
ATOM 864 O O . ALA A 1 104 ? 1.810 -3.465 -18.746 1.00 89.44 104 ALA A O 1
ATOM 865 N N . LEU A 1 105 ? 3.337 -1.832 -18.641 1.00 92.44 105 LEU A N 1
ATOM 866 C CA . LEU A 1 105 ? 2.685 -1.110 -17.548 1.00 92.44 105 LEU A CA 1
ATOM 867 C C . LEU A 1 105 ? 1.331 -0.545 -17.987 1.00 92.44 105 LEU A C 1
ATOM 869 O O . LEU A 1 105 ? 0.334 -0.789 -17.315 1.00 92.44 105 LEU A O 1
ATOM 873 N N . LYS A 1 106 ? 1.269 0.138 -19.134 1.00 91.19 106 LYS A N 1
ATOM 874 C CA . LYS A 1 106 ? 0.027 0.743 -19.636 1.00 91.19 106 LYS A CA 1
ATOM 875 C C . LYS A 1 106 ? -1.090 -0.274 -19.867 1.00 91.19 106 LYS A C 1
ATOM 877 O O . LYS A 1 106 ? -2.239 -0.011 -19.528 1.00 91.19 106 LYS A O 1
ATOM 882 N N . PHE A 1 107 ? -0.765 -1.428 -20.448 1.00 86.38 107 PHE A N 1
ATOM 883 C CA . PHE A 1 107 ? -1.777 -2.407 -20.862 1.00 86.38 107 PHE A CA 1
ATOM 884 C C . PHE A 1 107 ? -1.922 -3.607 -19.918 1.00 86.38 107 PHE A C 1
ATOM 886 O O . PHE A 1 107 ? -2.901 -4.344 -20.024 1.00 86.38 107 PHE A O 1
ATOM 893 N N . GLY A 1 108 ? -0.972 -3.822 -19.005 1.00 83.88 108 GLY A N 1
ATOM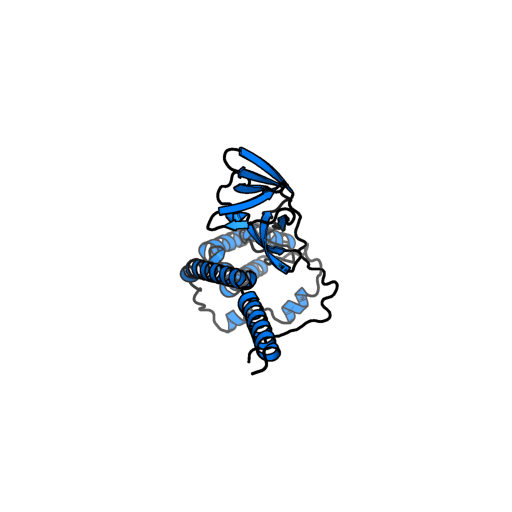 894 C CA . GLY A 1 108 ? -0.917 -5.010 -18.149 1.00 83.88 108 GLY A CA 1
ATOM 895 C C . GLY A 1 108 ? -0.870 -4.736 -16.646 1.00 83.88 108 GLY A C 1
ATOM 896 O O . GLY A 1 108 ? -1.138 -5.653 -15.867 1.00 83.88 108 GLY A O 1
ATOM 897 N N . TYR A 1 109 ? -0.562 -3.512 -16.202 1.00 89.25 109 TYR A N 1
ATOM 898 C CA . TYR A 1 109 ? -0.487 -3.201 -14.775 1.00 89.25 109 TYR A CA 1
ATOM 899 C C . TYR A 1 109 ? -1.801 -2.610 -14.257 1.00 89.25 109 TYR A C 1
ATOM 901 O O . TYR A 1 109 ? -2.144 -1.467 -14.542 1.00 89.25 109 TYR A O 1
ATOM 909 N N . GLY A 1 110 ? -2.522 -3.365 -13.422 1.00 85.50 110 GLY A N 1
ATOM 910 C CA . GLY A 1 110 ? -3.812 -2.928 -12.866 1.00 85.50 110 GLY A CA 1
ATOM 911 C C . GLY A 1 110 ? -3.753 -1.647 -12.019 1.00 85.50 110 GLY A C 1
ATOM 912 O O . GLY A 1 110 ? -4.780 -1.010 -11.815 1.00 85.50 110 GLY A O 1
ATOM 913 N N . GLY A 1 111 ? -2.566 -1.252 -11.543 1.00 88.75 111 GLY A N 1
ATOM 914 C CA . GLY A 1 111 ? -2.354 0.002 -10.817 1.00 88.75 111 GLY A CA 1
ATOM 915 C C . GLY A 1 111 ? -2.128 1.231 -11.705 1.00 88.75 111 GLY A C 1
ATOM 916 O O . GLY A 1 111 ? -1.986 2.322 -11.165 1.00 88.75 111 GLY A O 1
ATOM 917 N N . TYR A 1 112 ? -2.075 1.090 -13.034 1.00 91.69 112 TYR A N 1
ATOM 918 C CA . TYR A 1 112 ? -1.652 2.160 -13.947 1.00 91.69 112 TYR A CA 1
ATOM 919 C C . TYR A 1 112 ? -2.455 3.463 -13.784 1.00 91.69 112 TYR A C 1
ATOM 921 O O . TYR A 1 112 ? -1.889 4.496 -13.426 1.00 91.69 112 TYR A O 1
ATOM 929 N N . GLU A 1 113 ? -3.778 3.402 -13.951 1.00 88.31 113 GLU A N 1
ATOM 930 C CA . GLU A 1 113 ? -4.652 4.577 -13.801 1.00 88.31 113 GLU A CA 1
ATOM 931 C C . GLU A 1 113 ? -4.725 5.064 -12.344 1.00 88.31 113 GLU A C 1
ATOM 933 O O . GLU A 1 113 ? -4.743 6.264 -12.079 1.00 88.31 113 GLU A O 1
ATOM 938 N N . ILE A 1 114 ? -4.657 4.145 -11.374 1.00 89.00 114 ILE A N 1
ATOM 939 C CA . ILE A 1 114 ? -4.672 4.471 -9.936 1.00 89.00 114 ILE A CA 1
ATOM 940 C C . ILE A 1 114 ? -3.464 5.340 -9.548 1.00 89.00 114 ILE A C 1
ATOM 942 O O . ILE A 1 114 ? -3.580 6.217 -8.692 1.00 89.00 114 ILE A O 1
ATOM 946 N N . PHE A 1 115 ? -2.307 5.112 -10.174 1.00 92.56 115 PHE A N 1
ATOM 947 C CA . PHE A 1 115 ? -1.072 5.851 -9.902 1.00 92.56 115 PHE A CA 1
ATOM 948 C C . PHE A 1 115 ? -0.820 7.018 -10.874 1.00 92.56 115 PHE A C 1
ATOM 950 O O . PHE A 1 115 ? 0.305 7.510 -10.960 1.00 92.56 115 PHE A O 1
ATOM 957 N N . GLY A 1 116 ? -1.863 7.503 -11.560 1.00 91.12 116 GLY A N 1
ATOM 958 C CA . GLY A 1 116 ? -1.833 8.748 -12.337 1.00 91.12 116 GLY A CA 1
ATOM 959 C C . GLY A 1 116 ? -1.705 8.588 -13.854 1.00 91.12 116 GLY A C 1
ATOM 960 O O . GLY A 1 116 ? -1.472 9.586 -14.538 1.00 91.12 116 GLY A O 1
ATOM 961 N N . GLY A 1 117 ? -1.846 7.363 -14.371 1.00 92.75 117 GLY A N 1
ATOM 962 C CA . GLY A 1 117 ? -2.063 7.091 -15.795 1.00 92.75 117 GLY A CA 1
ATOM 963 C C . GLY A 1 117 ? -1.015 7.694 -16.740 1.00 92.75 117 GLY A C 1
ATOM 964 O O . GLY A 1 117 ? 0.158 7.868 -16.391 1.00 92.75 117 GLY A O 1
ATOM 965 N N . ASP A 1 118 ? -1.440 8.032 -17.960 1.00 94.38 118 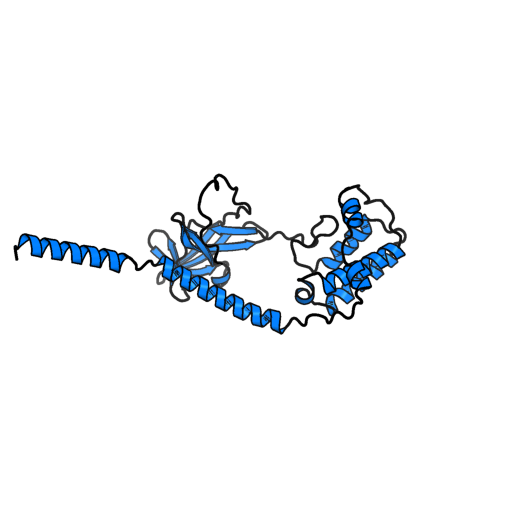ASP A N 1
ATOM 966 C CA . ASP A 1 118 ? -0.553 8.520 -19.028 1.00 94.38 118 ASP A CA 1
ATOM 967 C C . ASP A 1 118 ? 0.274 9.751 -18.620 1.00 94.38 118 ASP A C 1
ATOM 969 O O . ASP A 1 118 ? 1.451 9.837 -18.983 1.00 94.38 118 ASP A O 1
ATOM 973 N N . GLU A 1 119 ? -0.297 10.681 -17.847 1.00 94.62 119 GLU A N 1
ATOM 974 C CA . GLU A 1 119 ? 0.386 11.912 -17.425 1.00 94.62 119 GLU A CA 1
ATOM 975 C C . GLU A 1 119 ? 1.639 11.600 -16.594 1.00 94.62 119 GLU A C 1
ATOM 977 O O . GLU A 1 119 ? 2.746 12.056 -16.911 1.00 94.62 119 GLU A O 1
ATOM 982 N N . VAL A 1 120 ? 1.479 10.791 -15.543 1.00 97.19 120 VAL A N 1
ATOM 983 C CA . VAL A 1 120 ? 2.572 10.460 -14.626 1.00 97.19 120 VAL A CA 1
ATOM 984 C C . VAL A 1 120 ? 3.562 9.514 -15.297 1.00 97.19 120 VAL A C 1
ATOM 986 O O . VAL A 1 120 ? 4.767 9.783 -15.302 1.00 97.19 120 VAL A O 1
ATOM 989 N N . PHE A 1 121 ? 3.080 8.437 -15.921 1.00 97.31 121 PHE A N 1
ATOM 990 C CA . PHE A 1 121 ? 3.958 7.420 -16.495 1.00 97.31 121 PHE A CA 1
ATOM 991 C C . PHE A 1 121 ? 4.759 7.954 -17.691 1.00 97.31 121 PHE A C 1
ATOM 993 O O . PHE A 1 121 ? 5.951 7.665 -17.791 1.00 97.31 121 PHE A O 1
ATOM 1000 N N . THR A 1 122 ? 4.184 8.797 -18.556 1.00 97.38 122 THR A N 1
ATOM 1001 C CA . THR A 1 122 ? 4.935 9.394 -19.680 1.00 97.38 122 THR A CA 1
ATOM 1002 C C . THR A 1 122 ? 6.050 10.311 -19.184 1.00 97.38 122 THR A C 1
ATOM 1004 O O . THR A 1 122 ? 7.174 10.270 -19.693 1.00 97.38 122 THR A O 1
ATOM 1007 N N . LYS A 1 123 ? 5.775 11.120 -18.155 1.00 98.12 123 LYS A N 1
ATOM 1008 C CA . LYS A 1 123 ? 6.783 11.990 -17.540 1.00 98.12 123 LYS A CA 1
ATOM 1009 C C . LYS A 1 123 ? 7.939 11.177 -16.958 1.00 98.12 123 LYS A C 1
ATOM 1011 O O . LYS A 1 123 ? 9.100 11.499 -17.206 1.00 98.12 123 LYS A O 1
ATOM 1016 N N . VAL A 1 124 ? 7.624 10.114 -16.221 1.00 98.19 124 VAL A N 1
ATOM 1017 C CA . VAL A 1 124 ? 8.623 9.231 -15.609 1.00 98.19 124 VAL A CA 1
ATOM 1018 C C . VAL A 1 124 ? 9.442 8.498 -16.674 1.00 98.19 124 VAL A C 1
ATOM 1020 O O . VAL A 1 124 ? 10.668 8.475 -16.584 1.00 98.19 124 VAL A O 1
ATOM 1023 N N . LYS A 1 125 ? 8.801 7.984 -17.730 1.00 98.56 125 LYS A N 1
ATOM 1024 C CA . LYS A 1 125 ? 9.486 7.374 -18.878 1.00 98.56 125 LYS A CA 1
ATOM 1025 C C . LYS A 1 125 ? 10.524 8.318 -19.480 1.00 98.56 125 LYS A C 1
ATOM 1027 O O . LYS A 1 125 ? 11.675 7.936 -19.671 1.00 98.56 125 LYS A O 1
ATOM 1032 N N . ASN A 1 126 ? 10.135 9.565 -19.744 1.00 98.31 126 ASN A N 1
ATOM 1033 C CA . ASN A 1 126 ? 11.031 10.563 -20.327 1.00 98.31 126 ASN A CA 1
ATOM 1034 C C . ASN A 1 126 ? 12.215 10.894 -19.405 1.00 98.31 126 ASN A C 1
ATOM 1036 O O . ASN A 1 126 ? 13.331 11.080 -19.892 1.00 98.31 126 ASN A O 1
ATOM 1040 N N . ASN A 1 127 ? 11.999 10.926 -18.086 1.00 98.44 127 ASN A N 1
ATOM 1041 C CA . ASN A 1 127 ? 13.078 11.110 -17.114 1.00 98.44 127 ASN A CA 1
ATOM 1042 C C . ASN A 1 127 ? 14.069 9.941 -17.140 1.00 98.44 127 ASN A C 1
ATOM 1044 O O . ASN A 1 127 ? 15.269 10.178 -17.264 1.00 98.44 127 ASN A O 1
ATOM 1048 N N . ILE A 1 128 ? 13.578 8.698 -17.128 1.00 98.44 128 ILE A N 1
ATOM 1049 C CA . ILE A 1 128 ? 14.415 7.492 -17.224 1.00 98.44 128 ILE A CA 1
ATOM 1050 C C . ILE A 1 128 ? 15.253 7.514 -18.507 1.00 98.44 128 ILE A C 1
ATOM 1052 O O . ILE A 1 128 ? 16.466 7.319 -18.459 1.00 98.44 128 ILE A O 1
ATOM 1056 N N . LEU A 1 129 ? 14.635 7.809 -19.656 1.00 98.25 129 LEU A N 1
ATOM 1057 C CA . LEU A 1 129 ? 15.343 7.897 -20.937 1.00 98.25 129 LEU A CA 1
ATOM 1058 C C . LEU A 1 129 ? 16.418 8.994 -20.925 1.00 98.25 129 LEU A C 1
ATOM 1060 O O . LEU A 1 129 ? 17.497 8.817 -21.494 1.00 98.25 129 LEU A O 1
ATOM 1064 N N . LYS A 1 130 ? 16.159 10.128 -20.268 1.00 97.75 130 LYS A N 1
ATOM 1065 C CA . LYS A 1 130 ? 17.149 11.199 -20.102 1.00 97.75 130 LYS A CA 1
ATOM 1066 C C . LYS A 1 130 ? 18.321 10.753 -19.224 1.00 97.75 130 LYS A C 1
ATOM 1068 O O . LYS A 1 130 ? 19.468 11.014 -19.583 1.00 97.75 130 LYS A O 1
ATOM 1073 N N . GLU A 1 131 ? 18.047 10.076 -18.111 1.00 97.62 131 GLU A N 1
ATOM 1074 C CA . GLU A 1 131 ? 19.080 9.539 -17.220 1.00 97.62 131 GLU A CA 1
ATOM 1075 C C . GLU A 1 131 ? 19.947 8.503 -17.941 1.00 97.62 131 GLU A C 1
ATOM 1077 O O . GLU A 1 131 ? 21.166 8.664 -17.966 1.00 97.62 131 GLU A O 1
ATOM 1082 N N . ILE A 1 132 ? 19.351 7.528 -18.635 1.00 97.00 132 ILE A N 1
ATOM 1083 C CA . ILE A 1 132 ? 20.077 6.542 -19.459 1.00 97.00 132 ILE A CA 1
ATOM 1084 C C . ILE A 1 132 ? 21.025 7.227 -20.452 1.00 97.00 132 ILE A C 1
ATOM 1086 O O . ILE A 1 132 ? 22.196 6.862 -20.559 1.00 97.00 132 ILE A O 1
ATOM 1090 N N . ASN A 1 133 ? 20.550 8.258 -21.156 1.00 94.88 133 ASN A N 1
ATOM 1091 C CA . ASN A 1 133 ? 21.362 8.961 -22.150 1.00 94.88 133 ASN A CA 1
ATOM 1092 C C . ASN A 1 133 ? 22.560 9.705 -21.541 1.00 94.88 133 ASN A C 1
ATOM 1094 O O . ASN A 1 133 ? 23.589 9.825 -22.210 1.00 94.88 133 ASN A O 1
ATOM 1098 N N . SER A 1 134 ? 22.442 10.156 -20.289 1.00 94.44 134 SER A N 1
ATOM 1099 C CA . SER A 1 134 ? 23.500 10.870 -19.561 1.00 94.44 134 SER A CA 1
ATOM 1100 C C . SER A 1 134 ? 24.620 9.984 -19.002 1.00 94.44 134 SER A C 1
ATOM 1102 O O . SER A 1 134 ? 25.660 10.515 -18.626 1.00 94.44 134 SER A O 1
ATOM 1104 N N . HIS A 1 135 ? 24.444 8.660 -18.961 1.00 91.38 135 HIS A N 1
ATOM 1105 C CA . HIS A 1 135 ? 25.487 7.736 -18.503 1.00 91.38 135 HIS A CA 1
ATOM 1106 C C . HIS A 1 135 ? 26.475 7.439 -19.632 1.00 91.38 135 HIS A C 1
ATOM 1108 O O . HIS A 1 135 ? 26.049 7.110 -20.733 1.00 91.38 135 HIS A O 1
ATOM 1114 N N . ASP A 1 136 ? 27.784 7.499 -19.395 1.00 87.81 136 ASP A N 1
ATOM 1115 C CA . ASP A 1 136 ? 28.773 7.124 -20.421 1.00 87.81 136 ASP A CA 1
ATOM 1116 C C . ASP A 1 136 ? 28.83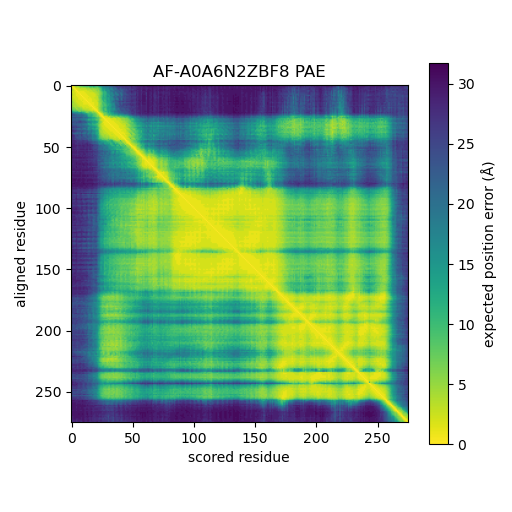5 5.602 -20.611 1.00 87.81 136 ASP A C 1
ATOM 1118 O O . ASP A 1 136 ? 28.720 5.107 -21.732 1.00 87.81 136 ASP A O 1
ATOM 1122 N N . ASN A 1 137 ? 28.926 4.867 -19.500 1.00 91.94 137 ASN A N 1
ATOM 1123 C CA . ASN A 1 137 ? 28.799 3.415 -19.436 1.00 91.94 137 ASN A CA 1
ATOM 1124 C C . ASN A 1 137 ? 27.640 3.087 -18.495 1.00 91.94 137 ASN A C 1
ATOM 1126 O O . ASN A 1 137 ? 27.696 3.443 -17.321 1.00 91.94 137 ASN A O 1
ATOM 1130 N N . LEU A 1 138 ? 26.599 2.437 -19.012 1.00 95.38 138 LEU A N 1
ATOM 1131 C CA . LEU A 1 138 ? 25.430 2.051 -18.228 1.00 95.38 138 LEU A CA 1
ATOM 1132 C C . LEU A 1 138 ? 25.599 0.609 -17.754 1.00 95.38 138 LEU A C 1
ATOM 1134 O O . LEU A 1 138 ? 25.642 -0.300 -18.583 1.00 95.38 138 LEU A O 1
ATOM 1138 N N . LEU A 1 139 ? 25.693 0.386 -16.446 1.00 95.06 139 LEU A N 1
ATOM 1139 C CA . LEU A 1 139 ? 25.676 -0.965 -15.892 1.00 95.06 139 LEU A CA 1
ATOM 1140 C C . LEU A 1 139 ? 24.239 -1.448 -15.671 1.00 95.06 139 LEU A C 1
ATOM 1142 O O . LEU A 1 139 ? 23.317 -0.647 -15.501 1.00 95.06 139 LEU A O 1
ATOM 1146 N N . VAL A 1 140 ? 24.048 -2.767 -15.592 1.00 91.81 140 VAL A N 1
ATOM 1147 C CA . VAL A 1 140 ? 22.762 -3.363 -15.182 1.00 91.81 140 VAL A CA 1
ATOM 1148 C C . VAL A 1 140 ? 22.310 -2.784 -13.841 1.00 91.81 140 VAL A C 1
ATOM 1150 O O . VAL A 1 140 ? 21.143 -2.419 -13.689 1.00 91.81 140 VAL A O 1
ATOM 1153 N N . LYS A 1 141 ? 23.237 -2.629 -12.883 1.00 91.94 141 LYS A N 1
ATOM 1154 C CA . LYS A 1 141 ? 22.903 -2.061 -11.575 1.00 91.94 141 LYS A CA 1
ATOM 1155 C C . LYS A 1 141 ? 22.466 -0.598 -11.648 1.00 91.94 141 LYS A C 1
ATOM 1157 O O . LYS A 1 141 ? 21.581 -0.191 -10.895 1.00 91.94 141 LYS A O 1
ATOM 1162 N N . ASP A 1 142 ? 23.055 0.181 -12.551 1.00 95.19 142 ASP A N 1
ATOM 1163 C CA . ASP A 1 142 ? 22.670 1.578 -12.757 1.00 95.19 142 ASP A CA 1
ATOM 1164 C C . ASP A 1 142 ? 21.251 1.658 -13.319 1.00 95.19 142 ASP A C 1
ATOM 1166 O O . ASP A 1 142 ? 20.419 2.384 -12.778 1.00 95.19 142 ASP A O 1
ATOM 1170 N N . LEU A 1 143 ? 20.935 0.845 -14.334 1.00 95.69 143 LEU A N 1
ATOM 1171 C CA . LEU A 1 143 ? 19.592 0.774 -14.912 1.00 95.69 143 LEU A CA 1
ATOM 1172 C C . LEU A 1 143 ? 18.539 0.353 -13.872 1.00 95.69 143 LEU A C 1
ATOM 1174 O O . LEU A 1 143 ? 17.475 0.967 -13.793 1.00 95.69 143 LEU A O 1
ATOM 1178 N N . GLU A 1 144 ? 18.848 -0.640 -13.033 1.00 94.38 144 GLU A N 1
ATOM 1179 C CA . GLU A 1 144 ? 17.987 -1.059 -11.920 1.00 94.38 144 GLU A CA 1
ATOM 1180 C C . GLU A 1 144 ? 17.713 0.102 -10.947 1.00 94.38 144 GLU A C 1
ATOM 1182 O O . GLU A 1 144 ? 16.564 0.359 -10.583 1.00 94.38 144 GLU A O 1
ATOM 1187 N N . ASN A 1 145 ? 18.754 0.842 -10.555 1.00 95.31 145 ASN A N 1
ATOM 1188 C CA . ASN A 1 145 ? 18.626 1.975 -9.640 1.00 95.31 145 ASN A CA 1
ATOM 1189 C C . ASN A 1 145 ? 17.820 3.130 -10.255 1.00 95.31 145 ASN A C 1
ATOM 1191 O O . ASN A 1 145 ? 16.969 3.704 -9.569 1.00 95.31 145 ASN A O 1
ATOM 1195 N N . ILE A 1 146 ? 18.052 3.448 -11.535 1.00 97.31 146 ILE A N 1
ATOM 1196 C CA . ILE A 1 146 ? 17.291 4.459 -12.286 1.00 97.31 146 ILE A CA 1
ATOM 1197 C C . ILE A 1 146 ? 15.805 4.090 -12.276 1.00 97.31 146 ILE A C 1
ATOM 1199 O O . ILE A 1 146 ? 14.971 4.933 -11.936 1.00 97.31 146 ILE A O 1
ATOM 1203 N N . LEU A 1 147 ? 15.477 2.830 -12.588 1.00 97.62 147 LEU A N 1
ATOM 1204 C CA . LEU A 1 147 ? 14.109 2.310 -12.582 1.00 97.62 147 LEU A CA 1
ATOM 1205 C C . LEU A 1 147 ? 13.462 2.409 -11.198 1.00 97.62 147 LEU A C 1
ATOM 1207 O O . LEU A 1 147 ? 12.383 2.983 -11.073 1.00 97.62 147 LEU A O 1
ATOM 1211 N N . ILE A 1 148 ? 14.117 1.892 -10.153 1.00 96.00 148 ILE A N 1
ATOM 1212 C CA . ILE A 1 148 ? 13.584 1.907 -8.780 1.00 96.00 148 ILE A CA 1
ATOM 1213 C C . ILE A 1 148 ? 13.334 3.340 -8.301 1.00 96.00 148 ILE A C 1
ATOM 1215 O O . ILE A 1 148 ? 12.295 3.619 -7.704 1.00 96.00 148 ILE A O 1
ATOM 1219 N N . SER A 1 149 ? 14.272 4.252 -8.564 1.00 96.00 149 SER A N 1
ATOM 1220 C CA . SER A 1 149 ? 14.156 5.657 -8.167 1.00 96.00 149 SER A CA 1
ATOM 1221 C C . SER A 1 149 ? 12.966 6.334 -8.853 1.00 96.00 149 SER A C 1
ATOM 1223 O O . SER A 1 149 ? 12.091 6.899 -8.191 1.00 96.00 149 SER A O 1
ATOM 1225 N N . ASN A 1 150 ? 12.888 6.212 -10.179 1.00 97.81 150 ASN A N 1
ATOM 1226 C CA . ASN A 1 150 ? 11.873 6.877 -10.989 1.00 97.81 150 ASN A CA 1
ATOM 1227 C C . ASN A 1 150 ? 10.467 6.279 -10.808 1.00 97.81 150 ASN A C 1
ATOM 1229 O O . ASN A 1 150 ? 9.480 7.007 -10.896 1.00 97.81 150 ASN A O 1
ATOM 1233 N N . LEU A 1 151 ? 10.357 4.982 -10.507 1.00 97.12 151 LEU A N 1
ATOM 1234 C CA . LEU A 1 151 ? 9.078 4.294 -10.289 1.00 97.12 151 LEU A CA 1
ATOM 1235 C C . LEU A 1 151 ? 8.610 4.312 -8.822 1.00 97.12 151 LEU A C 1
ATOM 1237 O O . LEU A 1 151 ? 7.550 3.774 -8.518 1.00 97.12 151 LEU A O 1
ATOM 1241 N N . SER A 1 152 ? 9.344 4.963 -7.910 1.00 94.62 152 SER A N 1
ATOM 1242 C CA . SER A 1 152 ? 9.053 4.997 -6.461 1.00 94.62 152 SER A CA 1
ATOM 1243 C C . SER A 1 152 ? 7.695 5.600 -6.069 1.00 94.62 152 SER A C 1
ATOM 1245 O O . SER A 1 152 ? 7.239 5.415 -4.939 1.00 94.62 152 SER A O 1
ATOM 1247 N N . PHE A 1 153 ? 7.018 6.286 -6.994 1.00 95.00 153 PHE A N 1
ATOM 1248 C CA . PHE A 1 153 ? 5.644 6.759 -6.803 1.00 95.00 153 PHE A CA 1
ATOM 1249 C C . PHE A 1 153 ? 4.618 5.612 -6.747 1.00 95.00 153 PHE A C 1
ATOM 1251 O O . PHE A 1 153 ? 3.529 5.796 -6.201 1.00 95.00 153 PHE A O 1
ATOM 1258 N N . ILE A 1 154 ? 4.963 4.432 -7.275 1.00 94.81 154 ILE A N 1
ATOM 1259 C CA . ILE A 1 154 ? 4.133 3.229 -7.229 1.00 94.81 154 ILE A CA 1
ATOM 1260 C C . ILE A 1 154 ? 4.196 2.644 -5.815 1.00 94.81 154 ILE A C 1
ATOM 1262 O O . ILE A 1 154 ? 5.169 1.996 -5.427 1.00 94.81 154 ILE A O 1
ATOM 1266 N N . LYS A 1 155 ? 3.133 2.852 -5.033 1.00 91.06 155 LYS A N 1
ATOM 1267 C CA . LYS A 1 155 ? 3.004 2.349 -3.653 1.00 91.06 155 LYS A CA 1
ATOM 1268 C C . LYS A 1 155 ? 2.386 0.948 -3.611 1.00 91.06 155 LYS A C 1
ATOM 1270 O O . LYS A 1 155 ? 1.374 0.723 -2.951 1.00 91.06 155 LYS A O 1
ATOM 1275 N N . ASP A 1 156 ? 2.988 0.014 -4.341 1.00 89.69 156 ASP A N 1
ATOM 1276 C CA . ASP A 1 156 ? 2.552 -1.383 -4.436 1.00 89.69 156 ASP A CA 1
ATOM 1277 C C . ASP A 1 156 ? 3.663 -2.328 -3.961 1.00 89.69 156 ASP A C 1
ATOM 1279 O O . ASP A 1 156 ? 4.747 -2.390 -4.538 1.00 89.69 156 ASP A O 1
ATOM 1283 N N . ASN A 1 157 ? 3.377 -3.103 -2.911 1.00 84.75 157 ASN A N 1
ATOM 1284 C CA . ASN A 1 157 ? 4.325 -4.050 -2.313 1.00 84.75 157 ASN A CA 1
ATOM 1285 C C . ASN A 1 157 ? 4.677 -5.248 -3.216 1.00 84.75 157 ASN A C 1
ATOM 1287 O O . ASN A 1 157 ? 5.651 -5.960 -2.938 1.00 84.75 157 ASN A O 1
ATOM 1291 N N . HIS A 1 158 ? 3.892 -5.501 -4.266 1.00 88.25 158 HIS A N 1
ATOM 1292 C CA . HIS A 1 158 ? 4.181 -6.540 -5.255 1.00 88.25 158 HIS A CA 1
ATOM 1293 C C . HIS A 1 158 ? 5.069 -6.025 -6.390 1.00 88.25 158 HIS A C 1
ATOM 1295 O O . HIS A 1 158 ? 5.689 -6.832 -7.080 1.00 88.25 158 HIS A O 1
ATOM 1301 N N . PHE A 1 159 ? 5.154 -4.705 -6.573 1.00 91.88 159 PHE A N 1
ATOM 1302 C CA . PHE A 1 159 ? 5.897 -4.104 -7.669 1.00 91.88 159 PHE A CA 1
ATOM 1303 C C . PHE A 1 159 ? 7.404 -4.115 -7.378 1.00 91.88 159 PHE A C 1
ATOM 1305 O O . PHE A 1 159 ? 7.902 -3.453 -6.459 1.00 91.88 159 PHE A O 1
ATOM 1312 N N . ARG A 1 160 ? 8.138 -4.913 -8.157 1.00 90.94 160 ARG A N 1
ATOM 1313 C CA . ARG A 1 160 ? 9.562 -5.202 -7.958 1.00 90.94 160 ARG A CA 1
ATOM 1314 C C . ARG A 1 160 ? 10.327 -5.066 -9.263 1.00 90.94 160 ARG A C 1
ATOM 1316 O O . ARG A 1 160 ? 9.825 -5.451 -10.314 1.00 90.94 160 ARG A O 1
ATOM 1323 N N . ILE A 1 161 ? 11.561 -4.587 -9.167 1.00 90.56 161 ILE A N 1
ATOM 1324 C CA . ILE A 1 161 ? 12.541 -4.590 -10.254 1.00 90.56 161 ILE A CA 1
ATOM 1325 C C . ILE A 1 161 ? 13.700 -5.460 -9.782 1.00 90.56 161 ILE A C 1
ATOM 1327 O O . ILE A 1 161 ? 14.300 -5.156 -8.756 1.00 90.56 161 ILE A O 1
ATOM 1331 N N . ASN A 1 162 ? 13.986 -6.554 -10.492 1.00 84.62 162 ASN A N 1
ATOM 1332 C CA . ASN A 1 162 ? 15.039 -7.507 -10.116 1.00 84.62 162 ASN A CA 1
ATOM 1333 C C . ASN A 1 162 ? 14.929 -7.975 -8.643 1.00 84.62 162 ASN A C 1
ATOM 1335 O O . ASN A 1 162 ? 15.858 -7.826 -7.856 1.00 84.62 162 ASN A O 1
ATOM 1339 N N . GLU A 1 163 ? 13.739 -8.440 -8.236 1.00 83.00 163 GLU A N 1
ATOM 1340 C CA . GLU A 1 163 ? 13.369 -8.810 -6.851 1.00 83.00 163 GLU A CA 1
ATOM 1341 C C . GLU A 1 163 ? 13.408 -7.678 -5.804 1.00 83.00 163 GLU A C 1
ATOM 1343 O O . GLU A 1 163 ? 12.844 -7.825 -4.710 1.00 83.00 163 GLU A O 1
ATOM 1348 N N . ASN A 1 164 ? 13.968 -6.515 -6.138 1.00 86.25 164 ASN A N 1
ATOM 1349 C CA . ASN A 1 164 ? 14.013 -5.362 -5.255 1.00 86.25 164 ASN A CA 1
ATOM 1350 C C . ASN A 1 164 ? 12.666 -4.627 -5.267 1.00 86.25 164 ASN A C 1
ATOM 1352 O O . ASN A 1 164 ? 12.195 -4.202 -6.327 1.00 86.25 164 ASN A O 1
ATOM 1356 N N . PRO A 1 165 ? 12.012 -4.474 -4.102 1.00 90.06 165 PRO A N 1
ATOM 1357 C CA . PRO A 1 165 ? 10.749 -3.763 -4.024 1.00 90.06 165 PRO A CA 1
ATOM 1358 C C . PRO A 1 165 ? 10.974 -2.280 -4.298 1.00 90.06 165 PRO A C 1
ATOM 1360 O O . PRO A 1 165 ? 11.845 -1.645 -3.696 1.00 90.06 165 PRO A O 1
ATOM 1363 N N . VAL A 1 166 ? 10.162 -1.731 -5.198 1.00 92.69 166 VAL A N 1
ATOM 1364 C CA . VAL A 1 166 ? 10.167 -0.294 -5.488 1.00 92.69 166 VAL A CA 1
ATOM 1365 C C . VAL A 1 166 ? 9.605 0.469 -4.291 1.00 92.69 166 VAL A C 1
ATOM 1367 O O . VAL A 1 166 ? 10.212 1.429 -3.813 1.00 92.69 166 VAL A O 1
ATOM 1370 N N . PHE A 1 167 ? 8.504 -0.030 -3.727 1.00 89.56 167 PHE A N 1
ATOM 1371 C CA . PHE A 1 167 ? 7.962 0.461 -2.472 1.00 89.56 167 PHE A CA 1
ATOM 1372 C C . PHE A 1 167 ? 8.636 -0.229 -1.278 1.00 89.56 167 PHE A C 1
ATOM 1374 O O . PHE A 1 167 ? 8.454 -1.421 -1.041 1.00 89.56 167 PHE A O 1
ATOM 1381 N N . LYS A 1 168 ? 9.449 0.519 -0.525 1.00 83.12 168 LYS A N 1
ATOM 1382 C CA . LYS A 1 168 ? 10.252 -0.025 0.591 1.00 83.12 168 LYS A CA 1
ATOM 1383 C C . LYS A 1 168 ? 9.510 -0.051 1.926 1.00 83.12 168 LYS A C 1
ATOM 1385 O O . LYS A 1 168 ? 9.931 -0.734 2.859 1.00 83.12 168 LYS A O 1
ATOM 1390 N N . GLU A 1 169 ? 8.435 0.714 2.032 1.00 83.94 169 GLU A N 1
ATOM 1391 C CA . GLU A 1 169 ? 7.662 0.862 3.256 1.00 83.94 169 GLU A CA 1
ATOM 1392 C C . GLU A 1 169 ? 6.781 -0.365 3.495 1.00 83.94 169 GLU A C 1
ATOM 1394 O O . GLU A 1 169 ? 5.858 -0.675 2.742 1.00 83.94 169 GLU A O 1
ATOM 1399 N N . LYS A 1 170 ? 7.050 -1.072 4.593 1.00 80.44 170 LYS A N 1
ATOM 1400 C CA . LYS A 1 170 ? 6.268 -2.238 4.993 1.00 80.44 170 LYS A CA 1
ATOM 1401 C C . LYS A 1 170 ? 5.353 -1.886 6.153 1.00 80.44 170 LYS A C 1
ATOM 1403 O O . LYS A 1 170 ? 5.717 -2.037 7.319 1.00 80.44 170 LYS A O 1
ATOM 1408 N N . TYR A 1 171 ? 4.141 -1.461 5.821 1.00 84.38 171 TYR A N 1
ATOM 1409 C CA . TYR A 1 171 ? 3.087 -1.325 6.815 1.00 84.38 171 TYR A CA 1
ATOM 1410 C C . TYR A 1 171 ? 2.795 -2.681 7.448 1.00 84.38 171 TYR A C 1
ATOM 1412 O O . TYR A 1 171 ? 2.632 -3.696 6.768 1.00 84.38 171 TYR A O 1
ATOM 1420 N N . THR A 1 172 ? 2.738 -2.681 8.770 1.00 86.81 172 THR A N 1
ATOM 1421 C CA . THR A 1 172 ? 2.374 -3.832 9.577 1.00 86.81 172 THR A CA 1
ATOM 1422 C C . THR A 1 172 ? 1.112 -3.497 10.350 1.00 86.81 172 THR A C 1
ATOM 1424 O O . THR A 1 172 ? 0.954 -2.384 10.850 1.00 86.81 172 THR A O 1
ATOM 1427 N N . TYR A 1 173 ? 0.186 -4.450 10.417 1.00 89.56 173 TYR A N 1
ATOM 1428 C CA . TYR A 1 173 ? -1.010 -4.294 11.229 1.00 89.56 173 TYR A CA 1
ATOM 1429 C C . TYR A 1 173 ? -0.667 -4.589 12.690 1.00 89.56 173 TYR A C 1
ATOM 1431 O O . TYR A 1 173 ? -0.096 -5.641 12.991 1.00 89.56 173 TYR A O 1
ATOM 1439 N N . TYR A 1 174 ? -0.993 -3.657 13.575 1.00 91.94 174 TYR A N 1
ATOM 1440 C CA . TYR A 1 174 ? -0.848 -3.781 15.021 1.00 91.94 174 TYR A CA 1
ATOM 1441 C C . TYR A 1 174 ? -2.231 -3.729 15.659 1.00 91.94 174 TYR A C 1
ATOM 1443 O O . TYR A 1 174 ? -3.053 -2.929 15.223 1.00 91.94 174 TYR A O 1
ATOM 1451 N N . TYR A 1 175 ? -2.490 -4.544 16.678 1.00 92.12 175 TYR A N 1
ATOM 1452 C CA . TYR A 1 175 ? -3.812 -4.639 17.303 1.00 92.12 175 TYR A CA 1
ATOM 1453 C C . TYR A 1 175 ? -3.741 -4.899 18.810 1.00 92.12 175 TYR A C 1
ATOM 1455 O O . TYR A 1 175 ? -2.693 -5.256 19.339 1.00 92.12 175 TYR A O 1
ATOM 1463 N N . ASN A 1 176 ? -4.854 -4.724 19.522 1.00 91.31 176 ASN A N 1
ATOM 1464 C CA . ASN A 1 176 ? -4.981 -5.109 20.927 1.00 91.31 176 ASN A CA 1
ATOM 1465 C C . ASN A 1 176 ? -6.296 -5.859 21.173 1.00 91.31 176 ASN A C 1
ATOM 1467 O O . ASN A 1 176 ? -7.380 -5.317 20.961 1.00 91.31 176 ASN A O 1
ATOM 1471 N N . ASN A 1 177 ? -6.176 -7.090 21.681 1.00 85.19 177 ASN A N 1
ATOM 1472 C CA . ASN A 1 177 ? -7.307 -7.966 22.003 1.00 85.19 177 ASN A CA 1
ATOM 1473 C C . ASN A 1 177 ? -7.657 -8.027 23.497 1.00 85.19 177 ASN A C 1
ATOM 1475 O O . ASN A 1 177 ? -8.640 -8.671 23.874 1.00 85.19 177 ASN A O 1
ATOM 1479 N N . ASP A 1 178 ? -6.880 -7.360 24.350 1.00 87.12 178 ASP A N 1
ATOM 1480 C CA . ASP A 1 178 ? -7.108 -7.328 25.799 1.00 87.12 178 ASP A CA 1
ATOM 1481 C C . ASP A 1 178 ? -8.232 -6.366 26.186 1.00 87.12 178 ASP A C 1
ATOM 1483 O O . ASP A 1 178 ? -8.870 -6.526 27.231 1.00 87.12 178 ASP A O 1
ATOM 1487 N N . HIS A 1 179 ? -8.524 -5.404 25.311 1.00 86.81 179 HIS A N 1
ATOM 1488 C CA . HIS A 1 179 ? -9.591 -4.434 25.487 1.00 86.81 179 HIS A CA 1
ATOM 1489 C C . HIS A 1 179 ? -10.625 -4.504 24.351 1.00 86.81 179 HIS A C 1
ATOM 1491 O O . HIS A 1 179 ? -10.627 -3.643 23.470 1.00 86.81 179 HIS A O 1
ATOM 1497 N N . PRO A 1 180 ? -11.537 -5.499 24.364 1.00 84.69 180 PRO A N 1
ATOM 1498 C CA . PRO A 1 180 ? -12.602 -5.598 23.373 1.00 84.69 180 PRO A CA 1
ATOM 1499 C C . PRO A 1 180 ? -13.462 -4.337 23.326 1.00 84.69 180 PRO A C 1
ATOM 1501 O O . PRO A 1 180 ? -13.831 -3.774 24.365 1.00 84.69 180 PRO A O 1
ATOM 1504 N N . ILE A 1 181 ? -13.825 -3.943 22.110 1.00 91.88 181 ILE A N 1
ATOM 1505 C CA . ILE A 1 181 ? -14.587 -2.728 21.850 1.00 91.88 181 ILE A CA 1
ATOM 1506 C C . ILE A 1 181 ? -16.055 -3.077 21.619 1.00 91.88 181 ILE A C 1
ATOM 1508 O O . ILE A 1 181 ? -16.406 -4.066 20.974 1.00 91.88 181 ILE A O 1
ATOM 1512 N N . ILE A 1 182 ? -16.931 -2.248 22.172 1.00 89.31 182 ILE A N 1
ATOM 1513 C CA . ILE A 1 182 ? -18.378 -2.341 22.029 1.00 89.31 182 ILE A CA 1
ATOM 1514 C C . ILE A 1 182 ? -18.826 -1.149 21.191 1.00 89.31 182 ILE A C 1
ATOM 1516 O O . ILE A 1 182 ? -18.656 -0.005 21.607 1.00 89.31 182 ILE A O 1
ATOM 1520 N N . LYS A 1 183 ? -19.421 -1.418 20.029 1.00 88.00 183 LYS A N 1
ATOM 1521 C CA . LYS A 1 183 ? -20.101 -0.406 19.215 1.00 88.00 183 LYS A CA 1
ATOM 1522 C C . LYS A 1 183 ? -21.569 -0.334 19.637 1.00 88.00 183 LYS A C 1
ATOM 1524 O O . LYS A 1 183 ? -22.235 -1.366 19.715 1.00 88.00 183 LYS A O 1
ATOM 1529 N N . ASP A 1 184 ? -22.058 0.866 19.916 1.00 86.38 184 ASP A N 1
ATOM 1530 C CA . ASP A 1 184 ? -23.452 1.143 20.273 1.00 86.38 184 ASP A CA 1
ATOM 1531 C C . ASP A 1 184 ? -23.909 2.374 19.476 1.00 86.38 184 ASP A C 1
ATOM 1533 O O . ASP A 1 184 ? -23.490 3.504 19.733 1.00 86.38 184 ASP A O 1
ATOM 1537 N N . GLY A 1 185 ? -24.668 2.138 18.405 1.00 85.44 185 GLY A N 1
ATOM 1538 C CA . GLY A 1 185 ? -24.938 3.158 17.392 1.00 85.44 185 GLY A CA 1
ATOM 1539 C C . GLY A 1 185 ? -23.656 3.630 16.693 1.00 85.44 185 GLY A C 1
ATOM 1540 O O . GLY A 1 185 ? -22.955 2.836 16.064 1.00 85.44 185 GLY A O 1
ATOM 1541 N N . GLN A 1 186 ? -23.373 4.932 16.785 1.00 85.25 186 GLN A N 1
ATOM 1542 C CA . GLN A 1 186 ? -22.169 5.570 16.225 1.00 85.25 186 GLN A CA 1
ATOM 1543 C C . GLN A 1 186 ? -21.030 5.703 17.247 1.00 85.25 186 GLN A C 1
ATOM 1545 O O . GLN A 1 186 ? -19.963 6.215 16.924 1.00 85.25 186 GLN A O 1
ATOM 1550 N N . GLU A 1 187 ? -21.255 5.274 18.487 1.00 91.62 187 GLU A N 1
ATOM 1551 C CA . GLU A 1 187 ? -20.312 5.460 19.580 1.00 91.62 187 GLU A CA 1
ATOM 1552 C C . GLU A 1 187 ? -19.584 4.156 19.911 1.00 91.62 187 GLU A C 1
ATOM 1554 O O . GLU A 1 187 ? -20.131 3.054 19.799 1.00 91.62 187 GLU A O 1
ATOM 1559 N N . TYR A 1 188 ? -18.339 4.299 20.361 1.00 94.06 188 TYR A N 1
ATOM 1560 C CA . TYR A 1 188 ? -17.480 3.189 20.749 1.00 94.06 188 TYR A CA 1
ATOM 1561 C C . TYR A 1 188 ? -17.209 3.226 22.243 1.00 94.06 188 TYR A C 1
ATOM 1563 O O . TYR A 1 188 ? -17.002 4.284 22.839 1.00 94.06 188 TYR A O 1
ATOM 1571 N N . TYR A 1 189 ? -17.192 2.046 22.845 1.00 93.94 189 TYR A N 1
ATOM 1572 C CA . TYR A 1 189 ? -17.041 1.867 24.275 1.00 93.94 189 TYR A CA 1
ATOM 1573 C C . TYR A 1 189 ? -16.047 0.756 24.580 1.00 93.94 189 TYR A C 1
ATOM 1575 O O . TYR A 1 189 ? -15.926 -0.208 23.829 1.00 93.94 189 TYR A O 1
ATOM 1583 N N . MET A 1 190 ? -15.397 0.848 25.733 1.00 92.19 190 MET A N 1
ATOM 1584 C CA . MET A 1 190 ? -14.554 -0.215 26.272 1.00 92.19 190 MET A CA 1
ATOM 1585 C C . MET A 1 190 ? -14.867 -0.450 27.747 1.00 92.19 190 MET A C 1
ATOM 1587 O O . MET A 1 190 ? -15.259 0.471 28.469 1.00 92.19 190 MET A O 1
ATOM 1591 N N . ASN A 1 191 ? -14.684 -1.685 28.206 1.00 89.69 191 ASN A N 1
ATOM 1592 C CA . ASN A 1 191 ? -14.816 -2.020 29.619 1.00 89.69 191 ASN A CA 1
ATOM 1593 C C . ASN A 1 191 ? -13.439 -2.012 30.286 1.00 89.69 191 ASN A C 1
ATOM 1595 O O . ASN A 1 191 ? -12.540 -2.740 29.873 1.00 89.69 191 ASN A O 1
ATOM 1599 N N . LEU A 1 192 ? -13.291 -1.214 31.340 1.00 87.44 192 LEU A N 1
ATOM 1600 C CA . LEU A 1 192 ? -12.082 -1.127 32.158 1.00 87.44 192 LEU A CA 1
ATOM 1601 C C . LEU A 1 192 ? -12.477 -1.148 33.625 1.00 87.44 192 LEU A C 1
ATOM 1603 O O . LEU A 1 192 ? -13.403 -0.440 34.015 1.00 87.44 192 LEU A O 1
ATOM 1607 N N . GLU A 1 193 ? -11.784 -1.949 34.437 1.00 85.69 193 GLU A N 1
ATOM 1608 C CA . GLU A 1 193 ? -12.035 -2.034 35.887 1.00 85.69 193 GLU A CA 1
ATOM 1609 C C . GLU A 1 193 ? -13.532 -2.265 36.208 1.00 85.69 193 GLU A C 1
ATOM 1611 O O . GLU A 1 193 ? -14.106 -1.651 37.107 1.00 85.69 193 GLU A O 1
ATOM 1616 N N . SER A 1 194 ? -14.192 -3.122 35.417 1.00 84.38 194 SER A N 1
ATOM 1617 C CA . SER A 1 194 ? -15.631 -3.429 35.512 1.00 84.38 194 SER A CA 1
ATOM 1618 C C . SER A 1 194 ? -16.584 -2.246 35.266 1.00 84.38 194 SER A C 1
ATOM 1620 O O . SER A 1 194 ? -17.764 -2.326 35.608 1.00 84.38 194 SER A O 1
ATOM 1622 N N . LYS A 1 195 ? -16.114 -1.159 34.643 1.00 90.06 195 LYS A N 1
ATOM 1623 C CA . LYS A 1 195 ? -16.925 -0.002 34.231 1.00 90.06 195 LYS A CA 1
ATOM 1624 C C . LYS A 1 195 ? -16.879 0.189 32.714 1.00 90.06 195 LYS A C 1
ATOM 1626 O O . LYS A 1 195 ? -15.835 0.003 32.092 1.00 90.06 195 LYS A O 1
ATOM 1631 N N . LYS A 1 196 ? -18.010 0.597 32.130 1.00 92.56 196 LYS A N 1
ATOM 1632 C CA . LYS A 1 196 ? -18.135 0.951 30.706 1.00 92.56 196 LYS A CA 1
ATOM 1633 C C . LYS A 1 196 ? -17.678 2.394 30.507 1.00 92.56 196 LYS A C 1
ATOM 1635 O O . LYS A 1 196 ? -18.225 3.289 31.145 1.00 92.56 196 LYS A O 1
ATOM 1640 N N . TYR A 1 197 ? -16.717 2.629 29.626 1.00 95.25 197 TYR A N 1
ATOM 1641 C CA . TYR A 1 197 ? -16.262 3.965 29.251 1.00 95.25 197 TYR A CA 1
ATOM 1642 C C . TYR A 1 197 ? -16.517 4.216 27.770 1.00 95.25 197 TYR A C 1
ATOM 1644 O O . TYR A 1 197 ? -16.308 3.317 26.957 1.00 95.25 197 TYR A O 1
ATOM 1652 N N . LYS A 1 198 ? -16.950 5.428 27.422 1.00 96.00 198 LYS A N 1
ATOM 1653 C CA . LYS A 1 198 ? -17.023 5.904 26.039 1.00 96.00 198 LYS A CA 1
ATOM 1654 C C . LYS A 1 198 ? -15.627 6.301 25.571 1.00 96.00 198 LYS A C 1
ATOM 1656 O O . LYS A 1 198 ? -14.881 6.912 26.331 1.00 96.00 198 LYS A O 1
ATOM 1661 N N . ILE A 1 199 ? -15.286 5.962 24.335 1.00 96.38 199 ILE A N 1
ATOM 1662 C CA . ILE A 1 199 ? -14.058 6.402 23.673 1.00 96.38 199 ILE A CA 1
ATOM 1663 C C . ILE A 1 199 ? -14.347 7.746 23.006 1.00 96.38 199 ILE A C 1
ATOM 1665 O O . ILE A 1 199 ? -15.283 7.867 22.221 1.00 96.38 199 ILE A O 1
ATOM 1669 N N . GLU A 1 200 ? -13.566 8.763 23.360 1.00 96.19 200 GLU A N 1
ATOM 1670 C CA . GLU A 1 200 ? -13.725 10.141 22.877 1.00 96.19 200 GLU A CA 1
ATOM 1671 C C . GLU A 1 200 ? -12.731 10.474 21.760 1.00 96.19 200 GLU A C 1
ATOM 1673 O O . GLU A 1 200 ? -13.050 11.237 20.849 1.00 96.19 200 GLU A O 1
ATOM 1678 N N . SER A 1 201 ? -11.514 9.932 21.844 1.00 96.19 201 SER A N 1
ATOM 1679 C CA . SER A 1 201 ? -10.487 10.063 20.811 1.00 96.19 201 SER A CA 1
ATOM 1680 C C . SER A 1 201 ? -9.381 9.026 20.983 1.00 96.19 201 SER A C 1
ATOM 1682 O O . SER A 1 201 ? -9.170 8.493 22.076 1.00 96.19 201 SER A O 1
ATOM 1684 N N . ILE A 1 202 ? -8.656 8.763 19.897 1.00 95.50 202 ILE A N 1
ATOM 1685 C CA . ILE A 1 202 ? -7.467 7.907 19.873 1.00 95.50 202 ILE A CA 1
ATOM 1686 C C . ILE A 1 202 ? -6.333 8.714 19.250 1.00 95.50 202 ILE A C 1
ATOM 1688 O O . ILE A 1 202 ? -6.494 9.268 18.174 1.00 95.50 202 ILE A O 1
ATOM 1692 N N . ASN A 1 203 ? -5.196 8.850 19.933 1.00 94.38 203 ASN A N 1
ATOM 1693 C CA . ASN A 1 203 ? -4.086 9.720 19.521 1.00 94.38 203 ASN A CA 1
ATOM 1694 C C . ASN A 1 203 ? -4.535 11.159 19.198 1.00 94.38 203 ASN A C 1
ATOM 1696 O O . ASN A 1 203 ? -4.018 11.792 18.280 1.00 94.38 203 ASN A O 1
ATOM 1700 N N . LYS A 1 204 ? -5.513 11.675 19.960 1.00 94.88 204 LYS A N 1
ATOM 1701 C CA . LYS A 1 204 ? -6.184 12.979 19.754 1.00 94.88 204 LYS A CA 1
ATOM 1702 C C . LYS A 1 204 ? -7.025 13.074 18.472 1.00 94.88 204 LYS A C 1
ATOM 1704 O O . LYS A 1 204 ? -7.640 14.115 18.247 1.00 94.88 204 LYS A O 1
ATOM 1709 N N . ASP A 1 205 ? -7.110 12.003 17.693 1.00 94.25 205 ASP A N 1
ATOM 1710 C CA . ASP A 1 205 ? -7.997 11.875 16.547 1.00 94.25 205 ASP A CA 1
ATOM 1711 C C . ASP A 1 205 ? -9.421 11.545 17.009 1.00 94.25 205 ASP A C 1
ATOM 1713 O O . ASP A 1 205 ? -9.639 10.643 17.823 1.00 94.25 205 ASP A O 1
ATOM 1717 N N . LYS A 1 206 ? -10.392 12.315 16.515 1.00 93.44 206 LYS A N 1
ATOM 1718 C CA . LYS A 1 206 ? -11.817 12.122 16.816 1.00 93.44 206 LYS A CA 1
ATOM 1719 C C . LYS A 1 206 ? -12.472 11.118 15.873 1.00 93.44 206 LYS A C 1
ATOM 1721 O O . LYS A 1 206 ? -13.559 10.637 16.188 1.00 93.44 206 LYS A O 1
ATOM 1726 N N . ASP A 1 207 ? -11.833 10.795 14.751 1.00 92.88 207 ASP A N 1
ATOM 1727 C CA . ASP A 1 207 ? -12.300 9.754 13.847 1.00 92.88 207 ASP A CA 1
ATOM 1728 C C . ASP A 1 207 ? -11.851 8.376 14.343 1.00 92.88 207 ASP A C 1
ATOM 1730 O O . ASP A 1 207 ? -10.912 7.743 13.858 1.00 92.88 207 ASP A O 1
ATOM 1734 N N . ILE A 1 208 ? -12.536 7.927 15.393 1.00 92.81 208 ILE A N 1
ATOM 1735 C CA . ILE A 1 208 ? -12.244 6.680 16.102 1.00 92.81 208 ILE A CA 1
ATOM 1736 C C . ILE A 1 208 ? -12.348 5.470 15.161 1.00 92.81 208 ILE A C 1
ATOM 1738 O O . ILE A 1 208 ? -11.634 4.490 15.360 1.00 92.81 208 ILE A O 1
ATOM 1742 N N . GLY A 1 209 ? -13.190 5.537 14.121 1.00 90.25 209 GLY A N 1
ATOM 1743 C CA . GLY A 1 209 ? -13.402 4.440 13.172 1.00 90.25 209 GLY A CA 1
ATOM 1744 C C . GLY A 1 209 ? -12.118 3.966 12.487 1.00 90.25 209 GLY A C 1
ATOM 1745 O O . GLY A 1 209 ? -11.974 2.772 12.242 1.00 90.25 209 GLY A O 1
ATOM 1746 N N . ASN A 1 210 ? -11.142 4.860 12.292 1.00 90.38 210 ASN A N 1
ATOM 1747 C CA . ASN A 1 210 ? -9.843 4.539 11.687 1.00 90.38 210 ASN A CA 1
ATOM 1748 C C . ASN A 1 210 ? -8.976 3.584 12.521 1.00 90.38 210 ASN A C 1
ATOM 1750 O O . ASN A 1 210 ? -7.988 3.056 12.013 1.00 90.38 210 ASN A O 1
ATOM 1754 N N . TYR A 1 211 ? -9.330 3.375 13.790 1.00 93.75 211 TYR A N 1
ATOM 1755 C CA . TYR A 1 211 ? -8.588 2.540 14.731 1.00 93.75 211 TYR A CA 1
ATOM 1756 C C . TYR A 1 211 ? -9.389 1.323 15.198 1.00 93.75 211 TYR A C 1
ATOM 1758 O O . TYR A 1 211 ? -8.912 0.571 16.047 1.00 93.75 211 TYR A O 1
ATOM 1766 N N . ILE A 1 212 ? -10.628 1.160 14.726 1.00 92.38 212 ILE A N 1
ATOM 1767 C CA . ILE A 1 212 ? -11.533 0.103 15.174 1.00 92.38 212 ILE A CA 1
ATOM 1768 C C . ILE A 1 212 ? -11.783 -0.862 14.028 1.00 92.38 212 ILE A C 1
ATOM 1770 O O . ILE A 1 212 ? -12.352 -0.503 12.999 1.00 92.38 212 ILE A O 1
ATOM 1774 N N . HIS A 1 213 ? -11.404 -2.120 14.233 1.00 89.69 213 HIS A N 1
ATOM 1775 C CA . HIS A 1 213 ? -11.497 -3.145 13.203 1.00 89.69 213 HIS A CA 1
ATOM 1776 C C . HIS A 1 213 ? -12.276 -4.368 13.676 1.00 89.69 213 HIS A C 1
ATOM 1778 O O . HIS A 1 213 ? -12.377 -4.666 14.868 1.00 89.69 213 HIS A O 1
ATOM 1784 N N . TYR A 1 214 ? -12.850 -5.077 12.706 1.00 87.31 214 TYR A N 1
ATOM 1785 C CA . TYR A 1 214 ? -13.532 -6.344 12.928 1.00 87.31 214 TYR A CA 1
ATOM 1786 C C . TYR A 1 214 ? -12.537 -7.446 13.288 1.00 87.31 214 TYR A C 1
ATOM 1788 O O . TYR A 1 214 ? -11.539 -7.632 12.597 1.00 87.31 214 TYR A O 1
ATOM 1796 N N . THR A 1 215 ? -12.865 -8.234 14.309 1.00 85.00 215 THR A N 1
ATOM 1797 C CA . THR A 1 215 ? -12.047 -9.363 14.766 1.00 85.00 215 THR A CA 1
ATOM 1798 C C . THR A 1 215 ? -12.905 -10.532 15.236 1.00 85.00 215 THR A C 1
ATOM 1800 O O . THR A 1 215 ? -14.122 -10.407 15.381 1.00 85.00 215 THR A O 1
ATOM 1803 N N . LEU A 1 216 ? -12.279 -11.673 15.510 1.00 82.00 216 LEU A N 1
ATOM 1804 C CA . LEU A 1 216 ? -12.904 -12.795 16.205 1.00 82.00 216 LEU A CA 1
ATOM 1805 C C . LEU A 1 216 ? -12.337 -12.872 17.621 1.00 82.00 216 LEU A C 1
ATOM 1807 O O . LEU A 1 216 ? -11.129 -12.976 17.812 1.00 82.00 216 LEU A O 1
ATOM 1811 N N . ASN A 1 217 ? -13.207 -12.862 18.627 1.00 75.81 217 ASN A N 1
ATOM 1812 C CA . ASN A 1 217 ? -12.775 -13.062 20.005 1.00 75.81 217 ASN A CA 1
ATOM 1813 C C . ASN A 1 217 ? -12.370 -14.528 20.265 1.00 75.81 217 ASN A C 1
ATOM 1815 O O . ASN A 1 217 ? -12.546 -15.409 19.423 1.00 75.81 217 ASN A O 1
ATOM 1819 N N . LYS A 1 218 ? -11.882 -14.818 21.479 1.00 74.94 218 LYS A N 1
ATOM 1820 C CA . LYS A 1 218 ? -11.417 -16.160 21.895 1.00 74.94 218 LYS A CA 1
ATOM 1821 C C . LYS A 1 218 ? -12.470 -17.274 21.757 1.00 74.94 218 LYS A C 1
ATOM 1823 O O . LYS A 1 218 ? -12.105 -18.442 21.719 1.00 74.94 218 LYS A O 1
ATOM 1828 N N . ASN A 1 219 ? -13.753 -16.924 21.660 1.00 76.62 219 ASN A N 1
ATOM 1829 C CA . ASN A 1 219 ? -14.856 -17.867 21.466 1.00 76.62 219 ASN A CA 1
ATOM 1830 C C . ASN A 1 219 ? -15.253 -18.020 19.984 1.00 76.62 219 ASN A C 1
ATOM 1832 O O . ASN A 1 219 ? -16.281 -18.627 19.689 1.00 76.62 219 ASN A O 1
ATOM 1836 N N . GLY A 1 220 ? -14.489 -17.435 19.055 1.00 73.75 220 GLY A N 1
ATOM 1837 C CA . GLY A 1 220 ? -14.794 -17.427 17.624 1.00 73.75 220 GLY A CA 1
ATOM 1838 C C . GLY A 1 220 ? -15.977 -16.532 17.253 1.00 73.75 220 GLY A C 1
ATOM 1839 O O . GLY A 1 220 ? -16.558 -16.701 16.183 1.00 73.75 220 GLY A O 1
ATOM 1840 N N . LEU A 1 221 ? -16.369 -15.603 18.130 1.00 76.44 221 LEU A N 1
ATOM 1841 C CA . LEU A 1 221 ? -17.465 -14.675 17.866 1.00 76.44 221 LEU A CA 1
ATOM 1842 C C . LEU A 1 221 ? -16.921 -13.363 17.315 1.00 76.44 221 LEU A C 1
ATOM 1844 O O . LEU A 1 221 ? -15.925 -12.843 17.818 1.00 76.44 221 LEU A O 1
ATOM 1848 N N . LEU A 1 222 ? -17.606 -12.818 16.312 1.00 77.75 222 LEU A N 1
ATOM 1849 C CA . LEU A 1 222 ? -17.262 -11.528 15.729 1.00 77.75 222 LEU A CA 1
ATOM 1850 C C . LEU A 1 222 ? -17.351 -10.426 16.796 1.00 77.75 222 LEU A C 1
ATOM 1852 O O . LEU A 1 222 ? -18.304 -10.377 17.574 1.00 77.75 222 LEU A O 1
ATOM 1856 N N . SER A 1 223 ? -16.348 -9.554 16.831 1.00 83.69 223 SER A N 1
ATOM 1857 C CA . SER A 1 223 ? -16.168 -8.474 17.802 1.00 83.69 223 SER A CA 1
ATOM 1858 C C . SER A 1 223 ? -15.443 -7.294 17.146 1.00 83.69 223 SER A C 1
ATOM 1860 O O . SER A 1 223 ? -15.049 -7.371 15.981 1.00 83.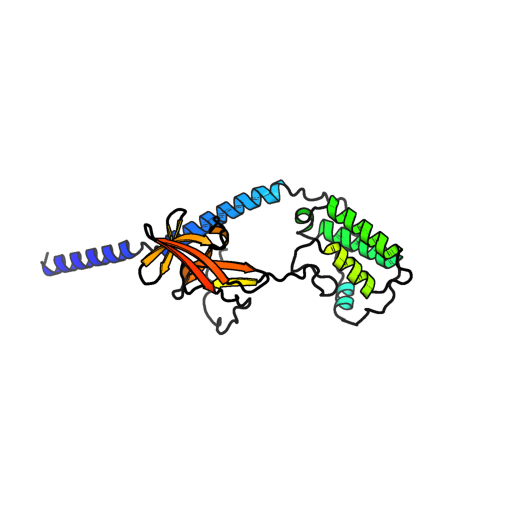69 223 SER A O 1
ATOM 1862 N N . TYR A 1 224 ? -15.252 -6.218 17.905 1.00 89.88 224 TYR A N 1
ATOM 1863 C CA . TYR A 1 224 ? -14.369 -5.112 17.550 1.00 89.88 224 TYR A CA 1
ATOM 1864 C C . TYR A 1 224 ? -13.106 -5.118 18.421 1.00 89.88 224 TYR A C 1
ATOM 1866 O O . TYR A 1 224 ? -13.174 -5.438 19.613 1.00 89.88 224 TYR A O 1
ATOM 1874 N N . GLU A 1 225 ? -11.980 -4.736 17.828 1.00 91.62 225 GLU A N 1
ATOM 1875 C CA . GLU A 1 225 ? -10.690 -4.512 18.490 1.00 91.62 225 GLU A CA 1
ATOM 1876 C C . GLU A 1 225 ? -10.114 -3.149 18.102 1.00 91.62 225 GLU A C 1
ATOM 1878 O O . GLU A 1 225 ? -10.529 -2.542 17.111 1.00 91.62 225 GLU A O 1
ATOM 1883 N N . LEU A 1 22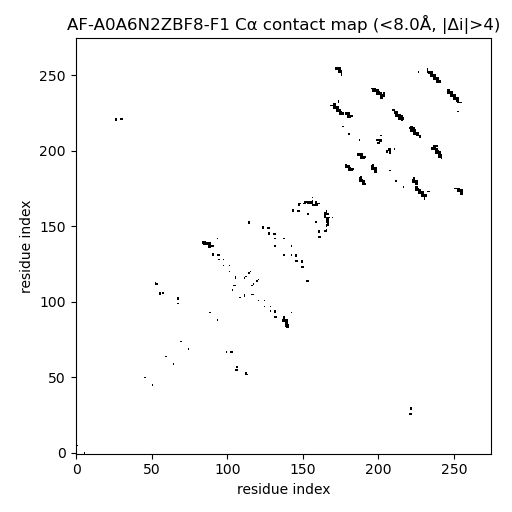6 ? -9.135 -2.693 18.883 1.00 93.75 226 LEU A N 1
ATOM 1884 C CA . LEU A 1 226 ? -8.260 -1.601 18.476 1.00 93.75 226 LEU A CA 1
ATOM 1885 C C . LEU A 1 226 ? -7.195 -2.142 17.528 1.00 93.75 226 LEU A C 1
ATOM 1887 O O . LEU A 1 226 ? -6.546 -3.136 17.851 1.00 93.75 226 LEU A O 1
ATOM 1891 N N . GLY A 1 227 ? -6.954 -1.451 16.420 1.00 93.00 227 GLY A N 1
ATOM 1892 C CA . GLY A 1 227 ? -5.838 -1.751 15.540 1.00 93.00 227 GLY A CA 1
ATOM 1893 C C . GLY A 1 227 ? -5.485 -0.614 14.594 1.00 93.00 227 GLY A C 1
ATOM 1894 O O . GLY A 1 227 ? -6.214 0.361 14.470 1.00 93.00 227 GLY A O 1
ATOM 1895 N N . ILE A 1 228 ? -4.308 -0.706 13.983 1.00 93.00 228 ILE A N 1
ATOM 1896 C CA . ILE A 1 228 ? -3.789 0.293 13.048 1.00 93.00 228 ILE A CA 1
ATOM 1897 C C . ILE A 1 228 ? -2.741 -0.327 12.121 1.00 93.00 228 ILE A C 1
ATOM 1899 O O . ILE A 1 228 ? -1.919 -1.144 12.541 1.00 93.00 228 ILE A O 1
ATOM 1903 N N . LEU A 1 229 ? -2.719 0.109 10.860 1.00 89.69 229 LEU A N 1
ATOM 1904 C CA . LEU A 1 229 ? -1.597 -0.125 9.949 1.00 89.69 229 LEU A CA 1
ATOM 1905 C C . LEU A 1 229 ? -0.506 0.926 10.183 1.00 89.69 229 LEU A C 1
ATOM 1907 O O . LEU A 1 229 ? -0.741 2.127 10.055 1.00 89.69 229 LEU A O 1
ATOM 1911 N N . SER A 1 230 ? 0.700 0.484 10.529 1.00 87.75 230 SER A N 1
ATOM 1912 C CA . SER A 1 230 ? 1.812 1.367 10.893 1.00 87.75 230 SER A CA 1
ATOM 1913 C C . SER A 1 230 ? 3.157 0.807 10.429 1.00 87.75 230 SER A C 1
ATOM 1915 O O . SER A 1 230 ? 3.321 -0.405 10.312 1.00 87.75 230 SER A O 1
ATOM 1917 N N . LEU A 1 231 ? 4.128 1.686 10.173 1.00 85.75 231 LEU A N 1
ATOM 1918 C CA . LEU A 1 231 ? 5.517 1.305 9.872 1.00 85.75 231 LEU A CA 1
ATOM 1919 C C . LEU A 1 231 ? 6.294 0.876 11.123 1.00 85.75 231 LEU A C 1
ATOM 1921 O O . LEU A 1 231 ? 7.268 0.138 11.030 1.00 85.75 231 LEU A O 1
ATOM 1925 N N . GLU A 1 232 ? 5.843 1.326 12.290 1.00 84.50 232 GLU A N 1
ATOM 1926 C CA . GLU A 1 232 ? 6.483 1.074 13.578 1.00 84.50 232 GLU A CA 1
ATOM 1927 C C . GLU A 1 232 ? 5.464 0.550 14.588 1.00 84.50 232 GLU A C 1
ATOM 1929 O O . GLU A 1 232 ? 4.263 0.826 14.466 1.00 84.50 232 GLU A O 1
ATOM 1934 N N . ASN A 1 233 ? 5.950 -0.174 15.603 1.00 73.81 233 ASN A N 1
ATOM 1935 C CA . ASN A 1 233 ? 5.119 -0.589 16.728 1.00 73.81 233 ASN A CA 1
ATOM 1936 C C . ASN A 1 233 ? 4.568 0.648 17.441 1.00 73.81 233 ASN A C 1
ATOM 1938 O O . ASN A 1 233 ? 5.315 1.573 17.760 1.00 73.81 233 ASN A O 1
ATOM 1942 N N . LYS A 1 234 ? 3.257 0.657 17.680 1.00 79.81 234 LYS A N 1
ATOM 1943 C CA . LYS A 1 234 ? 2.556 1.793 18.261 1.00 79.81 234 LYS A CA 1
ATOM 1944 C C . LYS A 1 234 ? 1.921 1.444 19.594 1.00 79.81 234 LYS A C 1
ATOM 1946 O O . LYS A 1 234 ? 1.301 0.402 19.779 1.00 79.81 234 LYS A O 1
ATOM 1951 N N . GLN A 1 235 ? 2.027 2.408 20.491 1.00 92.69 235 GLN A N 1
ATOM 1952 C CA . GLN A 1 235 ? 1.124 2.572 21.612 1.00 92.69 235 GLN A CA 1
ATOM 1953 C C . GLN A 1 235 ? 0.036 3.569 21.189 1.00 92.69 235 GLN A C 1
ATOM 1955 O O . GLN A 1 235 ? 0.335 4.558 20.519 1.00 92.69 235 GLN A O 1
ATOM 1960 N N . LEU A 1 236 ? -1.218 3.300 21.546 1.00 94.69 236 LEU A N 1
ATOM 1961 C CA . LEU A 1 236 ? -2.337 4.215 21.328 1.00 94.69 236 LEU A CA 1
ATOM 1962 C C . LEU A 1 236 ? -2.666 4.961 22.620 1.00 94.69 236 LEU A C 1
ATOM 1964 O O . LEU A 1 236 ? -2.822 4.343 23.672 1.00 94.69 236 LEU A O 1
ATOM 1968 N N . GLU A 1 237 ? -2.826 6.279 22.531 1.00 95.94 237 GLU A N 1
ATOM 1969 C CA . GLU A 1 237 ? -3.386 7.103 23.603 1.00 95.94 237 GLU A CA 1
ATOM 1970 C C . GLU A 1 237 ? -4.902 7.192 23.431 1.00 95.94 237 GLU A C 1
ATOM 1972 O O . GLU A 1 237 ? -5.391 7.856 22.519 1.00 95.94 237 GLU A O 1
ATOM 1977 N N . VAL A 1 238 ? -5.663 6.535 24.301 1.00 96.38 238 VAL A N 1
ATOM 1978 C CA . VAL A 1 238 ? -7.126 6.496 24.220 1.00 96.38 238 VAL A CA 1
ATOM 1979 C C . VAL A 1 238 ? -7.715 7.396 25.297 1.00 96.38 238 VAL A C 1
ATOM 1981 O O . VAL A 1 238 ? -7.569 7.134 26.494 1.00 96.38 238 VAL A O 1
ATOM 1984 N N . LEU A 1 239 ? -8.389 8.466 24.877 1.00 97.06 239 LEU A N 1
ATOM 1985 C CA . LEU A 1 239 ? -9.172 9.310 25.770 1.00 97.06 239 LEU A CA 1
ATOM 1986 C C . LEU A 1 239 ? -10.535 8.663 25.983 1.00 97.06 239 LEU A C 1
ATOM 1988 O O . LEU A 1 239 ? -11.290 8.452 25.033 1.00 97.06 239 LEU A O 1
ATOM 1992 N N . ILE A 1 240 ? -10.860 8.401 27.242 1.00 96.00 240 ILE A N 1
ATOM 1993 C CA . ILE A 1 240 ? -12.106 7.756 27.627 1.00 96.00 240 ILE A CA 1
ATOM 1994 C C . ILE A 1 240 ? -12.881 8.575 28.654 1.00 96.00 240 ILE A C 1
ATOM 1996 O O . ILE A 1 240 ? -12.289 9.270 29.485 1.00 96.00 240 ILE A O 1
ATOM 2000 N N . SER A 1 241 ? -14.208 8.471 28.616 1.00 95.19 241 SER A N 1
ATOM 2001 C CA . SER A 1 241 ? -15.121 9.165 29.521 1.00 95.19 241 SER A CA 1
ATOM 2002 C C . SER A 1 241 ? -16.137 8.211 30.157 1.00 95.19 241 SER A C 1
ATOM 2004 O O . SER A 1 241 ? -16.607 7.246 29.552 1.00 95.19 241 SER A O 1
ATOM 2006 N N . ASN A 1 242 ? -16.463 8.455 31.421 1.00 93.50 242 ASN A N 1
ATOM 2007 C CA . ASN A 1 242 ? -17.616 7.868 32.096 1.00 93.50 242 ASN A CA 1
ATOM 2008 C C . ASN A 1 242 ? -18.233 8.965 32.964 1.00 93.50 242 ASN A C 1
ATOM 2010 O O . ASN A 1 242 ? -17.591 9.439 33.906 1.00 93.50 242 ASN A O 1
ATOM 2014 N N . ASN A 1 243 ? -19.452 9.381 32.613 1.00 86.56 243 ASN A N 1
ATOM 2015 C CA . ASN A 1 243 ? -20.097 10.571 33.169 1.00 86.56 24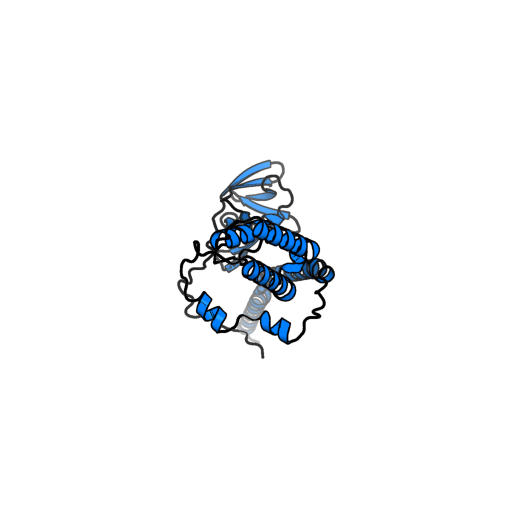3 ASN A CA 1
ATOM 2016 C C . ASN A 1 243 ? -19.165 11.794 33.030 1.00 86.56 243 ASN A C 1
ATOM 2018 O O . ASN A 1 243 ? -18.761 12.121 31.916 1.00 86.56 243 ASN A O 1
ATOM 2022 N N . ASP A 1 244 ? -18.757 12.411 34.143 1.00 82.88 244 ASP A N 1
ATOM 2023 C CA . ASP A 1 244 ? -17.891 13.600 34.159 1.00 82.88 244 ASP A CA 1
ATOM 2024 C C . ASP A 1 244 ? -16.392 13.284 34.286 1.00 82.88 244 ASP A C 1
ATOM 2026 O O . ASP A 1 244 ? -15.545 14.178 34.236 1.00 82.88 244 ASP A O 1
ATOM 2030 N N . HIS A 1 245 ? -16.027 12.009 34.441 1.00 88.56 245 HIS A N 1
ATOM 2031 C CA . HIS A 1 245 ? -14.632 11.612 34.584 1.00 88.56 245 HIS A CA 1
ATOM 2032 C C . HIS A 1 245 ? -14.032 11.255 33.232 1.00 88.56 245 HIS A C 1
ATOM 2034 O O . HIS A 1 245 ? -14.424 10.268 32.606 1.00 88.56 245 HIS A O 1
ATOM 2040 N N . LYS A 1 246 ? -13.030 12.034 32.820 1.00 94.56 246 LYS A N 1
ATOM 2041 C CA . LYS A 1 246 ? -12.186 11.739 31.663 1.00 94.56 246 LYS A CA 1
ATOM 2042 C C . LYS A 1 246 ? -10.812 11.280 32.121 1.00 94.56 246 LYS A C 1
ATOM 2044 O O . LYS A 1 246 ? -10.230 11.877 33.025 1.00 94.56 246 LYS A O 1
ATOM 2049 N N . LYS A 1 247 ? -10.286 10.239 31.485 1.00 94.69 247 LYS A N 1
ATOM 2050 C CA . LYS A 1 247 ? -8.890 9.828 31.646 1.00 94.69 247 LYS A CA 1
ATOM 2051 C C . LYS A 1 247 ? -8.321 9.398 30.304 1.00 94.69 247 LYS A C 1
ATOM 2053 O O . LYS A 1 247 ? -9.049 8.868 29.470 1.00 94.69 247 LYS A O 1
ATOM 2058 N N . THR A 1 248 ? -7.031 9.624 30.113 1.00 96.38 248 THR A N 1
ATOM 2059 C CA . THR A 1 248 ? -6.288 9.060 28.985 1.00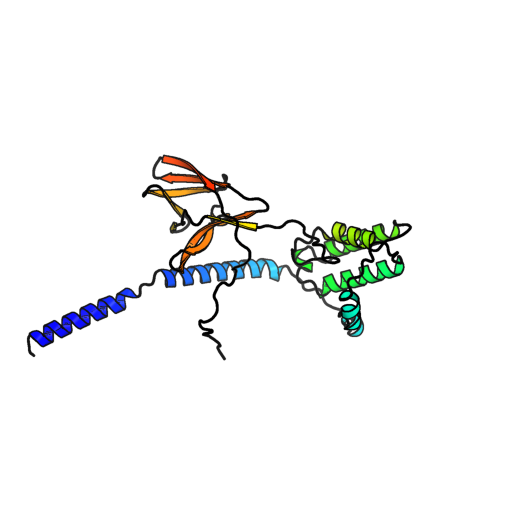 96.38 248 THR A CA 1
ATOM 2060 C C . THR A 1 248 ? -5.590 7.803 29.464 1.00 96.38 248 THR A C 1
ATOM 2062 O O . THR A 1 248 ? -4.989 7.803 30.539 1.00 96.38 248 THR A O 1
ATOM 2065 N N . ILE A 1 249 ? -5.681 6.738 28.679 1.00 95.06 249 ILE A N 1
ATOM 2066 C CA . ILE A 1 249 ? -4.941 5.504 28.914 1.00 95.06 249 ILE A CA 1
ATOM 2067 C C . ILE A 1 249 ? -4.043 5.203 27.724 1.00 95.06 249 ILE A C 1
ATOM 2069 O O . ILE A 1 249 ? -4.389 5.492 26.581 1.00 95.06 249 ILE A O 1
ATOM 2073 N N . SER A 1 250 ? -2.899 4.600 28.007 1.00 95.44 250 SER A N 1
ATOM 2074 C CA . SER A 1 250 ? -1.968 4.139 26.988 1.00 95.44 250 SER A CA 1
ATOM 2075 C C . SER A 1 250 ? -2.153 2.642 26.780 1.00 95.44 250 SER A C 1
ATOM 2077 O O . SER A 1 250 ? -1.994 1.862 27.719 1.00 95.44 250 SER A O 1
ATOM 2079 N N . ILE A 1 251 ? -2.496 2.239 25.559 1.00 94.81 251 ILE A N 1
ATOM 2080 C CA . ILE A 1 251 ? -2.712 0.841 25.180 1.00 94.81 251 ILE A CA 1
ATOM 2081 C C . ILE A 1 251 ? -1.590 0.415 24.242 1.00 94.81 251 ILE A C 1
ATOM 2083 O O . ILE A 1 251 ? -1.416 0.989 23.169 1.00 94.81 251 ILE A O 1
ATOM 2087 N N . ASN A 1 252 ? -0.827 -0.597 24.645 1.00 94.31 252 ASN A N 1
ATOM 2088 C CA . ASN A 1 252 ? 0.187 -1.194 23.783 1.00 94.31 252 ASN A CA 1
ATOM 2089 C C . ASN A 1 252 ? -0.478 -2.105 22.754 1.00 94.31 252 ASN A C 1
ATOM 2091 O O . ASN A 1 252 ? -1.369 -2.889 23.099 1.00 94.31 252 ASN A O 1
ATOM 2095 N N . LEU A 1 253 ? -0.026 -2.012 21.507 1.00 93.38 253 LEU A N 1
ATOM 2096 C CA . LEU A 1 253 ? -0.463 -2.908 20.452 1.00 93.38 253 LEU A CA 1
ATOM 2097 C C . LEU A 1 253 ? 0.541 -4.045 20.252 1.00 93.38 253 LEU A C 1
ATOM 2099 O O . LEU A 1 253 ? 1.753 -3.890 20.413 1.00 93.38 253 LEU A O 1
ATOM 2103 N N . GLU A 1 254 ? 0.015 -5.194 19.867 1.00 91.69 254 GLU A N 1
ATOM 2104 C CA . GLU A 1 254 ? 0.768 -6.357 19.438 1.00 91.69 254 GLU A CA 1
ATOM 2105 C C . GLU A 1 254 ? 0.890 -6.358 17.919 1.00 91.69 254 GLU A C 1
ATOM 2107 O O . GLU A 1 254 ? -0.043 -6.016 17.190 1.00 91.69 254 GLU A O 1
ATOM 2112 N N . GLN A 1 255 ? 2.058 -6.756 17.425 1.00 90.81 255 GLN A N 1
ATOM 2113 C CA . GLN A 1 255 ? 2.278 -6.909 15.997 1.00 90.81 255 GLN A CA 1
ATOM 2114 C C . GLN A 1 255 ? 1.524 -8.134 15.477 1.00 90.81 255 GLN A C 1
ATOM 2116 O O . GLN A 1 255 ? 1.698 -9.242 15.988 1.00 90.81 255 GLN A O 1
ATOM 2121 N N . SER A 1 256 ? 0.754 -7.969 14.403 1.00 86.62 256 SER A N 1
ATOM 2122 C CA . SER A 1 256 ? 0.180 -9.117 13.708 1.00 86.62 256 SER A CA 1
ATOM 2123 C C . SER A 1 256 ? 1.262 -10.000 13.098 1.00 86.62 256 SER A C 1
ATOM 2125 O O . SER A 1 256 ? 2.202 -9.560 12.428 1.00 86.62 256 SER A O 1
ATOM 2127 N N . ASN A 1 257 ? 1.103 -11.301 13.315 1.00 77.06 257 ASN A N 1
ATOM 2128 C CA . ASN A 1 257 ? 1.880 -12.291 12.602 1.00 77.06 257 ASN A CA 1
ATOM 2129 C C . ASN A 1 257 ? 1.240 -12.468 11.223 1.00 77.06 257 ASN A C 1
ATOM 2131 O O . ASN A 1 257 ? 0.201 -13.108 11.099 1.00 77.06 257 ASN A O 1
ATOM 2135 N N . ASN A 1 258 ? 1.894 -11.957 10.176 1.00 59.09 258 ASN A N 1
ATOM 2136 C CA . ASN A 1 258 ? 1.488 -12.089 8.761 1.00 59.09 258 ASN A CA 1
ATOM 2137 C C . ASN A 1 258 ? 1.403 -13.546 8.252 1.00 59.09 258 ASN A C 1
ATOM 2139 O O . ASN A 1 258 ? 1.215 -13.796 7.065 1.00 59.09 258 ASN A O 1
ATOM 2143 N N . THR A 1 259 ? 1.576 -14.522 9.139 1.00 48.84 259 THR A N 1
ATOM 2144 C CA . THR A 1 259 ? 1.417 -15.941 8.863 1.00 48.84 259 THR A CA 1
ATOM 2145 C C . THR A 1 259 ? 0.571 -16.534 9.976 1.00 48.84 259 THR A C 1
ATOM 2147 O O . THR A 1 259 ? 1.016 -16.624 11.121 1.00 48.84 259 THR A O 1
ATOM 2150 N N . VAL A 1 260 ? -0.630 -17.003 9.640 1.00 43.31 260 VAL A N 1
ATOM 2151 C CA . VAL A 1 260 ? -1.231 -18.090 10.410 1.00 43.31 260 VAL A CA 1
ATOM 2152 C C . VAL A 1 260 ? -0.324 -19.283 10.132 1.00 43.31 260 VAL A C 1
ATOM 2154 O O . VAL A 1 260 ? -0.436 -19.926 9.089 1.00 43.31 260 VAL A O 1
ATOM 2157 N N . LYS A 1 261 ? 0.666 -19.533 10.999 1.00 37.38 261 LYS A N 1
ATOM 2158 C CA . LYS A 1 261 ? 1.381 -20.809 10.964 1.00 37.38 261 LYS A CA 1
ATOM 2159 C C . LYS A 1 261 ? 0.305 -21.864 11.136 1.00 37.38 261 LYS A C 1
ATOM 2161 O O . LYS A 1 261 ? -0.279 -21.978 12.208 1.00 37.38 261 LYS A O 1
ATOM 2166 N N . ASN A 1 262 ? 0.022 -22.574 10.051 1.00 35.81 262 ASN A N 1
ATOM 2167 C CA . ASN A 1 262 ? -0.960 -23.640 9.979 1.00 35.81 262 ASN A CA 1
ATOM 2168 C C . ASN A 1 262 ? -0.459 -24.841 10.799 1.00 35.81 262 ASN A C 1
ATOM 2170 O O . ASN A 1 262 ? -0.130 -25.900 10.274 1.00 35.81 262 ASN A O 1
ATOM 2174 N N . ALA A 1 263 ? -0.352 -24.669 12.113 1.00 37.25 263 ALA A N 1
ATOM 2175 C CA . ALA A 1 263 ? -0.322 -25.773 13.040 1.00 37.25 263 ALA A CA 1
ATOM 2176 C C . ALA A 1 263 ? -1.768 -26.280 13.113 1.00 37.25 263 ALA A C 1
ATOM 2178 O O . ALA A 1 263 ? -2.590 -25.720 13.828 1.00 37.25 263 ALA A O 1
ATOM 2179 N N . SER A 1 264 ? -2.060 -27.325 12.334 1.00 37.38 264 SER A N 1
ATOM 2180 C CA . SER A 1 264 ? -3.258 -28.182 12.418 1.00 37.38 264 SER A CA 1
ATOM 2181 C C . SER A 1 264 ? -4.551 -27.814 11.665 1.00 37.38 264 SER A C 1
ATOM 2183 O O . SER A 1 264 ? -5.620 -28.222 12.097 1.00 37.38 264 SER A O 1
ATOM 2185 N N . ILE A 1 265 ? -4.503 -27.235 10.455 1.00 39.06 265 ILE A N 1
ATOM 2186 C CA . ILE A 1 265 ? -5.610 -27.461 9.490 1.00 39.06 265 ILE A CA 1
ATOM 2187 C C . ILE A 1 265 ? -5.313 -28.733 8.681 1.00 39.06 265 ILE A C 1
ATOM 2189 O O . ILE A 1 265 ? -5.049 -28.714 7.480 1.00 39.06 265 ILE A O 1
ATOM 2193 N N . LYS A 1 266 ? -5.309 -29.871 9.377 1.00 33.69 266 LYS A N 1
ATOM 2194 C CA . LYS A 1 266 ? -5.708 -31.152 8.793 1.00 33.69 266 LYS A CA 1
ATOM 2195 C C . LYS A 1 266 ? -7.088 -31.419 9.372 1.00 33.69 266 LYS A C 1
ATOM 2197 O O . LYS A 1 266 ? -7.207 -31.546 10.579 1.00 33.69 266 LYS A O 1
ATOM 2202 N N . GLU A 1 267 ? -8.072 -31.484 8.480 1.00 39.53 267 GLU A N 1
ATOM 2203 C CA . GLU A 1 267 ? -9.495 -31.728 8.745 1.00 39.53 267 GLU A CA 1
ATOM 2204 C C . GLU A 1 267 ? -10.266 -30.516 9.287 1.00 39.53 267 GLU A C 1
ATOM 2206 O O . GLU A 1 267 ? -10.224 -30.220 10.472 1.00 39.53 267 GLU A O 1
ATOM 2211 N N . GLN A 1 268 ? -11.023 -29.840 8.409 1.00 31.92 268 GLN A N 1
ATOM 2212 C CA . GLN A 1 268 ? -12.485 -29.710 8.535 1.00 31.92 268 GLN A CA 1
ATOM 2213 C C . GLN A 1 268 ? -13.088 -28.829 7.415 1.00 31.92 268 GLN A C 1
ATOM 2215 O O . GLN A 1 268 ? -12.833 -27.637 7.309 1.00 31.92 268 GLN A O 1
ATOM 2220 N N . TYR A 1 269 ? -13.906 -29.492 6.591 1.00 27.58 269 TYR A N 1
ATOM 2221 C CA . TYR A 1 269 ? -15.048 -29.006 5.803 1.00 27.58 269 TYR A CA 1
ATOM 2222 C C . TYR A 1 269 ? -14.884 -27.822 4.832 1.00 27.58 269 TYR A C 1
ATOM 2224 O O . TYR A 1 269 ? -15.227 -26.680 5.120 1.00 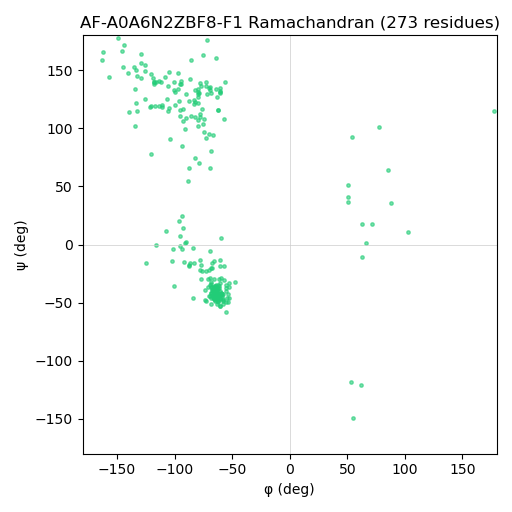27.58 269 TYR A O 1
ATOM 2232 N N . TRP A 1 270 ? -14.591 -28.177 3.577 1.00 28.66 270 TRP A N 1
ATOM 2233 C CA . TRP A 1 270 ? -15.175 -27.507 2.413 1.00 28.66 270 TRP A CA 1
ATOM 2234 C C . TRP A 1 270 ? -16.667 -27.864 2.323 1.00 28.66 270 TRP A C 1
ATOM 2236 O O . TRP A 1 270 ? -17.030 -28.901 1.768 1.00 28.66 270 TRP A O 1
ATOM 2246 N N . LEU A 1 271 ? -17.539 -27.018 2.866 1.00 31.00 271 LEU A N 1
ATOM 2247 C CA . LEU A 1 271 ? -18.958 -26.994 2.508 1.00 31.00 271 LEU A CA 1
ATOM 2248 C C . LEU A 1 271 ? -19.246 -25.687 1.765 1.00 31.00 271 LEU A C 1
ATOM 2250 O O . LEU A 1 271 ? -18.719 -24.640 2.125 1.00 31.00 271 LEU A O 1
ATOM 2254 N N . TYR A 1 272 ? -20.079 -25.799 0.727 1.00 28.67 272 TYR A N 1
ATOM 2255 C CA . TYR A 1 272 ? -20.401 -24.822 -0.324 1.00 28.67 272 TYR A CA 1
ATOM 2256 C C . TYR A 1 272 ? -19.458 -24.782 -1.538 1.00 28.67 272 TYR A C 1
ATOM 2258 O O . TYR A 1 272 ? -18.879 -23.759 -1.890 1.00 28.67 272 TYR A O 1
ATOM 2266 N N . LYS A 1 273 ? -19.425 -25.897 -2.282 1.00 28.20 273 LYS A N 1
ATOM 2267 C CA . LYS A 1 273 ? -19.515 -25.806 -3.747 1.00 28.20 273 LYS A CA 1
ATOM 2268 C C . LYS A 1 273 ? -20.994 -25.691 -4.117 1.00 28.20 273 LYS A C 1
ATOM 2270 O O . LYS A 1 273 ? -21.735 -26.656 -3.971 1.00 28.20 273 LYS A O 1
ATOM 2275 N N . THR A 1 274 ? -21.412 -24.524 -4.585 1.00 31.53 274 THR A N 1
ATOM 2276 C CA . THR A 1 274 ? -22.615 -24.371 -5.406 1.00 31.53 274 THR A CA 1
ATOM 2277 C C . THR A 1 274 ? -22.207 -24.447 -6.875 1.00 31.53 274 THR A C 1
ATOM 2279 O O . THR A 1 274 ? -21.583 -23.529 -7.402 1.00 31.53 274 THR A O 1
ATOM 2282 N N . LYS A 1 275 ? -22.534 -25.569 -7.514 1.00 31.00 275 LYS A N 1
ATOM 2283 C CA . LYS A 1 275 ? -23.037 -25.684 -8.888 1.00 31.00 275 LYS A CA 1
ATOM 2284 C C . LYS A 1 275 ? -23.767 -27.014 -8.989 1.00 31.00 275 LYS A C 1
ATOM 2286 O O . LYS A 1 275 ? -23.191 -28.011 -8.502 1.00 31.00 275 LYS A O 1
#